Protein AF-A0A397TXG4-F1 (afdb_monomer)

Structure (mmCIF, N/CA/C/O backbone):
data_AF-A0A397TXG4-F1
#
_entry.id   AF-A0A397TXG4-F1
#
loop_
_atom_site.group_PDB
_atom_site.id
_atom_site.type_symbol
_atom_site.label_atom_id
_atom_site.label_alt_id
_atom_site.label_comp_id
_atom_site.label_asym_id
_atom_site.label_entity_id
_atom_site.label_seq_id
_atom_site.pdbx_PDB_ins_code
_atom_site.Cartn_x
_atom_site.Cartn_y
_atom_site.Cartn_z
_atom_site.occupancy
_atom_site.B_iso_or_equiv
_atom_site.auth_seq_id
_atom_site.auth_comp_id
_atom_site.auth_asym_id
_atom_site.auth_atom_id
_atom_site.pdbx_PDB_model_num
ATOM 1 N N . MET A 1 1 ? 11.478 -15.845 -15.250 1.00 54.56 1 MET A N 1
ATOM 2 C CA . MET A 1 1 ? 12.325 -14.755 -14.706 1.00 54.56 1 MET A CA 1
ATOM 3 C C . MET A 1 1 ? 11.479 -13.758 -13.918 1.00 54.56 1 MET A C 1
ATOM 5 O O . MET A 1 1 ? 11.802 -13.535 -12.764 1.00 54.56 1 MET A O 1
ATOM 9 N N . PHE A 1 2 ? 10.354 -13.279 -14.472 1.00 54.12 2 PHE A N 1
ATOM 10 C CA . PHE A 1 2 ? 9.367 -12.458 -13.749 1.00 54.12 2 PHE A CA 1
ATOM 11 C C . PHE A 1 2 ? 8.808 -13.118 -12.479 1.00 54.12 2 PHE A C 1
ATOM 13 O O . PHE A 1 2 ? 8.861 -12.504 -11.426 1.00 54.12 2 PHE A O 1
ATOM 20 N N . GLU A 1 3 ? 8.377 -14.384 -12.529 1.00 51.84 3 GLU A N 1
ATOM 21 C CA . GLU A 1 3 ? 7.895 -15.093 -11.326 1.00 51.84 3 GLU A CA 1
ATOM 22 C C . GLU A 1 3 ? 8.961 -15.213 -10.232 1.00 51.84 3 GLU A C 1
ATOM 24 O O . GLU A 1 3 ? 8.667 -14.979 -9.069 1.00 51.84 3 GLU A O 1
ATOM 29 N N . ALA A 1 4 ? 10.216 -15.500 -10.594 1.00 55.84 4 ALA A N 1
ATOM 30 C CA . ALA A 1 4 ? 11.304 -15.607 -9.622 1.00 55.84 4 ALA A CA 1
ATOM 31 C C . ALA A 1 4 ? 11.615 -14.261 -8.946 1.00 55.84 4 ALA A C 1
ATOM 33 O O . ALA A 1 4 ? 11.897 -14.228 -7.754 1.00 55.84 4 ALA A O 1
ATOM 34 N N . PHE A 1 5 ? 11.540 -13.151 -9.688 1.00 59.81 5 PHE A N 1
ATOM 35 C CA . PHE A 1 5 ? 11.674 -11.816 -9.106 1.00 59.81 5 PHE A CA 1
ATOM 36 C C . PHE A 1 5 ? 10.461 -11.433 -8.261 1.00 59.81 5 PHE A C 1
ATOM 38 O O . PHE A 1 5 ? 10.636 -10.899 -7.173 1.00 59.81 5 PHE A O 1
ATOM 45 N N . ASN A 1 6 ? 9.249 -11.741 -8.726 1.00 62.06 6 ASN A N 1
ATOM 46 C CA . ASN A 1 6 ? 8.027 -11.476 -7.978 1.00 62.06 6 ASN A CA 1
ATOM 47 C C . ASN A 1 6 ? 8.069 -12.197 -6.623 1.00 62.06 6 ASN A C 1
ATOM 49 O O . ASN A 1 6 ? 7.839 -11.577 -5.596 1.00 62.06 6 ASN A O 1
ATOM 53 N N . GLU A 1 7 ? 8.504 -13.459 -6.598 1.00 59.62 7 GLU A N 1
ATOM 54 C CA . GLU A 1 7 ? 8.752 -14.203 -5.358 1.00 59.62 7 GLU A CA 1
ATOM 55 C C . GLU A 1 7 ? 9.853 -13.570 -4.488 1.00 59.62 7 GLU A C 1
ATOM 57 O O . GLU A 1 7 ? 9.729 -13.530 -3.266 1.00 59.62 7 GLU A O 1
ATOM 62 N N . LEU A 1 8 ? 10.927 -13.037 -5.076 1.00 58.09 8 LEU A N 1
ATOM 63 C CA . LEU A 1 8 ? 12.007 -12.385 -4.321 1.00 58.09 8 LEU A CA 1
ATOM 64 C C . LEU A 1 8 ? 11.578 -11.05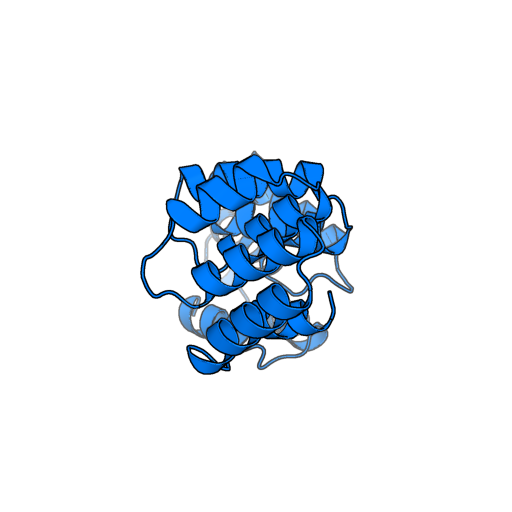1 -3.689 1.00 58.09 8 LEU A C 1
ATOM 66 O O . LEU A 1 8 ? 11.952 -10.765 -2.549 1.00 58.09 8 LEU A O 1
ATOM 70 N N . VAL A 1 9 ? 10.790 -10.253 -4.415 1.00 57.62 9 VAL A N 1
ATOM 71 C CA . VAL A 1 9 ? 10.274 -8.952 -3.966 1.00 57.62 9 VAL A CA 1
ATOM 72 C C . VAL A 1 9 ? 9.150 -9.127 -2.948 1.00 57.62 9 VAL A C 1
ATOM 74 O O . VAL A 1 9 ? 9.181 -8.484 -1.895 1.00 57.62 9 VAL A O 1
ATOM 77 N N . ILE A 1 10 ? 8.202 -10.034 -3.213 1.00 58.22 10 ILE A N 1
ATOM 78 C CA . ILE A 1 10 ? 7.071 -10.327 -2.319 1.00 58.22 10 ILE A CA 1
ATOM 79 C C . ILE A 1 10 ? 7.566 -10.877 -0.977 1.00 58.22 10 ILE A C 1
ATOM 81 O O . ILE A 1 10 ? 7.075 -10.458 0.067 1.00 58.22 10 ILE A O 1
ATOM 85 N N . ASN A 1 11 ? 8.575 -11.754 -0.972 1.00 57.03 11 ASN A N 1
ATOM 86 C CA . ASN A 1 11 ? 9.080 -12.361 0.266 1.00 57.03 11 ASN A CA 1
ATOM 87 C C . ASN A 1 11 ? 10.103 -11.489 1.022 1.00 57.03 11 ASN A C 1
ATOM 89 O O . ASN A 1 11 ? 10.729 -11.966 1.968 1.00 57.03 11 ASN A O 1
ATOM 93 N N . HIS A 1 12 ? 10.300 -10.225 0.621 1.00 57.16 12 HIS A N 1
ATOM 94 C CA . HIS A 1 12 ? 11.207 -9.270 1.274 1.00 57.16 12 HIS A CA 1
ATOM 95 C C . HIS A 1 12 ? 12.631 -9.804 1.529 1.00 57.16 12 HIS A C 1
ATOM 97 O O . HIS A 1 12 ? 13.279 -9.413 2.500 1.00 57.16 12 HIS A O 1
ATOM 103 N N . MET A 1 13 ? 13.145 -10.677 0.657 1.00 65.94 13 MET A N 1
ATOM 104 C CA . MET A 1 13 ? 14.440 -11.341 0.873 1.00 65.94 13 MET A CA 1
ATOM 105 C C . MET A 1 13 ? 15.653 -10.472 0.506 1.00 65.94 13 MET A C 1
ATOM 107 O O . MET A 1 13 ? 16.787 -10.928 0.628 1.00 65.94 13 MET A O 1
ATOM 111 N N . MET A 1 14 ? 15.425 -9.235 0.055 1.00 70.25 14 MET A N 1
ATOM 112 C CA . MET A 1 14 ? 16.456 -8.287 -0.369 1.00 70.25 14 MET A CA 1
ATOM 113 C C . MET A 1 14 ? 16.258 -6.918 0.295 1.00 70.25 14 MET A C 1
ATOM 115 O O . MET A 1 14 ? 15.137 -6.482 0.592 1.00 70.25 14 MET A O 1
ATOM 119 N N . THR A 1 15 ? 17.367 -6.229 0.548 1.00 76.31 15 THR A N 1
ATOM 120 C CA . THR A 1 15 ? 17.371 -4.821 0.958 1.00 76.31 15 THR A CA 1
ATOM 121 C C . THR A 1 15 ? 16.999 -3.915 -0.220 1.00 76.31 15 THR A C 1
ATOM 123 O O . THR A 1 15 ? 17.149 -4.304 -1.375 1.00 76.31 15 THR A O 1
ATOM 126 N N . SER A 1 16 ? 16.549 -2.682 0.057 1.00 77.00 16 SER A N 1
ATOM 127 C CA . SER A 1 16 ? 16.206 -1.703 -0.994 1.00 77.00 16 SER A CA 1
ATOM 128 C C . SER A 1 16 ? 17.345 -1.551 -2.009 1.00 77.00 16 SER A C 1
ATOM 130 O O . SER A 1 16 ? 17.136 -1.668 -3.209 1.00 77.00 16 SER A O 1
ATOM 132 N N . LYS A 1 17 ? 18.583 -1.395 -1.530 1.00 80.62 17 LYS A N 1
ATOM 133 C CA . LYS A 1 17 ? 19.759 -1.270 -2.393 1.00 80.62 17 LYS A CA 1
ATOM 134 C C . LYS A 1 17 ? 19.985 -2.499 -3.283 1.00 80.62 17 LYS A C 1
ATOM 136 O O . LYS A 1 17 ? 20.251 -2.343 -4.468 1.00 80.62 17 LYS A O 1
ATOM 141 N N . GLU A 1 18 ? 19.862 -3.704 -2.732 1.00 81.94 18 GLU A N 1
ATOM 142 C CA . GLU A 1 18 ? 20.043 -4.948 -3.492 1.00 81.94 18 GLU A CA 1
ATOM 143 C C . GLU A 1 18 ? 18.973 -5.128 -4.571 1.00 81.94 18 GLU A C 1
ATOM 145 O O . GLU A 1 18 ? 19.291 -5.581 -5.668 1.00 81.94 18 GLU A O 1
ATOM 150 N N . GLU A 1 19 ? 17.724 -4.741 -4.296 1.00 80.12 19 GLU A N 1
ATOM 151 C CA . GLU A 1 19 ? 16.650 -4.770 -5.293 1.00 80.12 19 GLU A CA 1
ATOM 152 C C . GLU A 1 19 ? 16.972 -3.851 -6.487 1.00 80.12 19 GLU A C 1
ATOM 154 O O . GLU A 1 19 ? 16.833 -4.255 -7.644 1.00 80.12 19 GLU A O 1
ATOM 159 N N . TRP A 1 20 ? 17.461 -2.638 -6.214 1.00 83.69 20 TRP A N 1
ATOM 160 C CA . TRP A 1 20 ? 17.858 -1.671 -7.241 1.00 83.69 20 TRP A CA 1
ATOM 161 C C . TRP A 1 20 ? 19.096 -2.113 -8.026 1.00 83.69 20 TRP A C 1
ATOM 163 O O . TRP A 1 20 ? 19.099 -2.055 -9.259 1.00 83.69 20 TRP A O 1
ATOM 173 N N . ASP A 1 21 ? 20.132 -2.598 -7.338 1.00 85.50 21 ASP A N 1
ATOM 174 C CA . ASP A 1 21 ? 21.338 -3.140 -7.970 1.00 85.50 21 ASP A CA 1
ATOM 175 C C . ASP A 1 21 ? 20.990 -4.344 -8.863 1.00 85.50 21 ASP A C 1
ATOM 177 O O . ASP A 1 21 ? 21.487 -4.452 -9.987 1.00 85.50 21 ASP A O 1
ATOM 181 N N . PHE A 1 22 ? 20.075 -5.211 -8.414 1.00 84.06 22 PHE A N 1
ATOM 182 C CA . PHE A 1 22 ? 19.582 -6.337 -9.200 1.00 84.06 22 PHE A CA 1
ATOM 183 C C . PHE A 1 22 ? 18.888 -5.867 -10.479 1.00 84.06 22 PHE A C 1
ATOM 185 O O . PHE A 1 22 ? 19.295 -6.282 -11.564 1.00 84.06 22 PHE A O 1
ATOM 192 N N . VAL A 1 23 ? 17.901 -4.968 -10.383 1.00 84.50 23 VAL A N 1
ATOM 193 C CA . VAL A 1 23 ? 17.177 -4.454 -11.560 1.00 84.50 23 VAL A CA 1
ATOM 194 C C . VAL A 1 23 ? 18.123 -3.771 -12.549 1.00 84.50 23 VAL A C 1
ATOM 196 O O . VAL A 1 23 ? 17.981 -3.953 -13.757 1.00 84.50 23 VAL A O 1
ATOM 199 N N . ASN A 1 24 ? 19.128 -3.043 -12.061 1.00 85.38 24 ASN A N 1
ATOM 200 C CA . ASN A 1 24 ? 20.134 -2.405 -12.910 1.00 85.38 24 ASN A CA 1
ATOM 201 C C . ASN A 1 24 ? 21.126 -3.395 -13.543 1.00 85.38 24 ASN A C 1
ATOM 203 O O . ASN A 1 24 ? 21.683 -3.103 -14.599 1.00 85.38 24 ASN A O 1
ATOM 207 N N . SER A 1 25 ? 21.345 -4.559 -12.927 1.00 86.00 25 SER A N 1
ATOM 208 C CA . SER A 1 25 ? 22.187 -5.625 -13.485 1.00 86.00 25 SER A CA 1
ATOM 209 C C . SER A 1 25 ? 21.504 -6.425 -14.600 1.00 86.00 25 SER A C 1
ATOM 211 O O . SER A 1 25 ? 22.181 -7.107 -15.375 1.00 86.00 25 SER A O 1
ATOM 213 N N . LEU A 1 26 ? 20.170 -6.352 -14.693 1.00 83.62 26 LEU A N 1
ATOM 214 C CA . LEU A 1 26 ? 19.398 -7.071 -15.699 1.00 83.62 26 LEU A CA 1
ATOM 215 C C . LEU A 1 26 ? 19.627 -6.475 -17.089 1.00 83.62 26 LEU A C 1
ATOM 217 O O . LEU A 1 26 ? 19.429 -5.288 -17.346 1.00 83.62 26 LEU A O 1
ATOM 221 N N . LYS A 1 27 ? 20.012 -7.344 -18.020 1.00 85.00 27 LYS A N 1
ATOM 222 C CA . LYS A 1 27 ? 20.337 -6.979 -19.396 1.00 85.00 27 LYS A CA 1
ATOM 223 C C . LYS A 1 27 ? 19.134 -7.117 -20.325 1.00 85.00 27 LYS A C 1
ATOM 225 O O . LYS A 1 27 ? 19.136 -7.945 -21.234 1.00 85.00 27 LYS A O 1
ATOM 230 N N . PHE A 1 28 ? 18.101 -6.316 -20.083 1.00 80.69 28 PHE A N 1
ATOM 231 C CA . PHE A 1 28 ? 1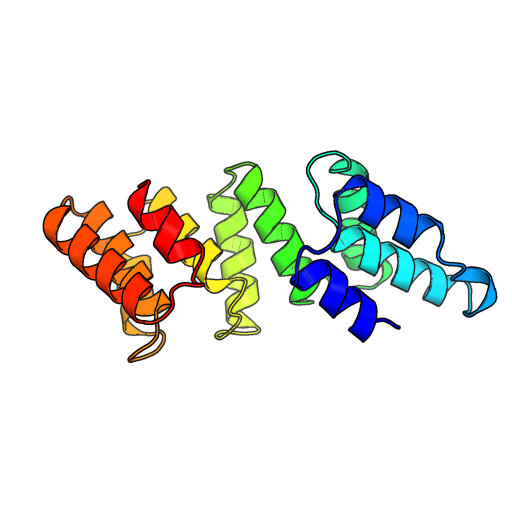6.863 -6.364 -20.868 1.00 80.69 28 PHE A CA 1
ATOM 232 C C . PHE A 1 28 ? 17.109 -6.138 -22.368 1.00 80.69 28 PHE A C 1
ATOM 234 O O . PHE A 1 28 ? 16.558 -6.861 -23.195 1.00 80.69 28 PHE A O 1
ATOM 241 N N . ASP A 1 29 ? 18.005 -5.207 -22.707 1.00 81.81 29 ASP A N 1
ATOM 242 C CA . ASP A 1 29 ? 18.314 -4.817 -24.090 1.00 81.81 29 ASP A CA 1
ATOM 243 C C . ASP A 1 29 ? 19.035 -5.912 -24.903 1.00 81.81 29 ASP A C 1
ATOM 245 O O . ASP A 1 29 ? 19.069 -5.851 -26.128 1.00 81.81 29 ASP A O 1
ATOM 249 N N . GLU A 1 30 ? 19.628 -6.918 -24.245 1.00 85.94 30 GLU A N 1
ATOM 250 C CA . GLU A 1 30 ? 20.248 -8.069 -24.927 1.00 85.94 30 GLU A CA 1
ATOM 251 C C . GLU A 1 30 ? 19.231 -9.186 -25.225 1.00 85.94 30 GLU A C 1
ATOM 253 O O . GLU A 1 30 ? 19.525 -10.096 -26.000 1.00 85.94 30 GLU A O 1
ATOM 258 N N . GLN A 1 31 ? 18.054 -9.149 -24.593 1.00 79.50 31 GLN A N 1
ATOM 259 C CA . GLN A 1 31 ? 17.076 -10.242 -24.608 1.00 79.50 31 GLN A CA 1
ATOM 260 C C . GLN A 1 31 ? 15.778 -9.891 -25.337 1.00 79.50 31 GLN A C 1
ATOM 262 O O . GLN A 1 31 ? 15.047 -10.802 -25.724 1.00 79.50 31 GLN A O 1
ATOM 267 N N . LEU A 1 32 ? 15.478 -8.601 -25.489 1.00 85.75 32 LEU A N 1
ATOM 268 C CA . LEU A 1 32 ? 14.183 -8.095 -25.936 1.00 85.75 32 LEU A CA 1
ATOM 269 C C . LEU A 1 32 ? 14.347 -6.918 -26.895 1.00 85.75 32 LEU A C 1
ATOM 271 O O . LEU A 1 32 ? 15.398 -6.276 -26.947 1.00 85.75 32 LEU A O 1
ATOM 275 N N . GLU A 1 33 ? 13.282 -6.607 -27.631 1.00 89.50 33 GLU A N 1
ATOM 276 C CA . GLU A 1 33 ? 13.222 -5.365 -28.395 1.00 89.50 33 GLU A CA 1
ATOM 277 C C . GLU A 1 33 ? 13.176 -4.152 -27.455 1.00 89.50 33 GLU A C 1
ATOM 279 O O . GLU A 1 33 ? 12.691 -4.233 -26.327 1.00 89.50 33 GLU A O 1
ATOM 284 N N . TYR A 1 34 ? 13.663 -3.001 -27.927 1.00 87.44 34 TYR A N 1
ATOM 285 C CA . TYR A 1 34 ? 13.847 -1.803 -27.098 1.00 87.44 34 TYR A CA 1
ATOM 286 C C . TYR A 1 34 ? 12.589 -1.393 -26.313 1.00 87.44 34 TYR A C 1
ATOM 288 O O . TYR A 1 34 ? 12.670 -1.055 -25.133 1.00 87.44 34 TYR A O 1
ATOM 296 N N . GLU A 1 35 ? 11.418 -1.418 -26.952 1.00 87.25 35 GLU A N 1
ATOM 297 C CA . GLU A 1 35 ? 10.170 -1.006 -26.304 1.00 87.25 35 GLU A CA 1
ATOM 298 C C . GLU A 1 35 ? 9.715 -2.003 -25.228 1.00 87.25 35 GLU A C 1
ATOM 300 O O . GLU A 1 35 ? 9.273 -1.585 -24.156 1.00 87.25 35 GLU A O 1
ATOM 305 N N . GLU A 1 36 ? 9.899 -3.303 -25.466 1.00 84.62 36 GLU A N 1
ATOM 306 C CA . GLU A 1 36 ? 9.609 -4.362 -24.496 1.00 84.62 36 GLU A CA 1
ATOM 307 C C . GLU A 1 36 ? 10.594 -4.329 -23.320 1.00 84.62 36 GLU A C 1
ATOM 309 O O . GLU A 1 36 ? 10.183 -4.400 -22.162 1.00 84.62 36 GLU A O 1
ATOM 314 N N . ALA A 1 37 ? 11.889 -4.153 -23.595 1.00 86.00 37 ALA A N 1
ATOM 315 C CA . ALA A 1 37 ? 12.923 -3.992 -22.578 1.00 86.00 37 ALA A CA 1
ATOM 316 C C . ALA A 1 37 ? 12.630 -2.786 -21.673 1.00 86.00 37 ALA A C 1
ATOM 318 O O . ALA A 1 37 ? 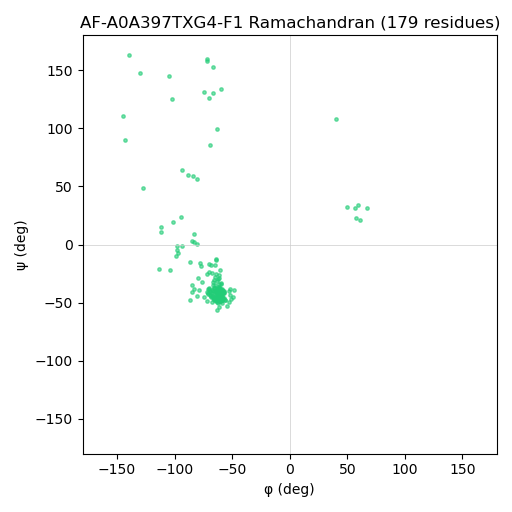12.672 -2.891 -20.444 1.00 86.00 37 ALA A O 1
ATOM 319 N N . TYR A 1 38 ? 12.268 -1.651 -22.280 1.00 88.44 38 TYR A N 1
ATOM 320 C CA . TYR A 1 38 ? 11.899 -0.438 -21.560 1.00 88.44 38 TYR A CA 1
ATOM 321 C C . TYR A 1 38 ? 10.642 -0.643 -20.709 1.00 88.44 38 TYR A C 1
ATOM 323 O O . TYR A 1 38 ? 10.641 -0.295 -19.528 1.00 88.44 38 TYR A O 1
ATOM 331 N N . PHE A 1 39 ? 9.600 -1.259 -21.277 1.00 87.69 39 PHE A N 1
ATOM 332 C CA . PHE A 1 39 ? 8.372 -1.598 -20.561 1.00 87.69 39 PHE A CA 1
ATOM 333 C C . PHE A 1 39 ? 8.653 -2.426 -19.305 1.00 87.69 39 PHE A C 1
ATOM 335 O O . PHE A 1 39 ? 8.228 -2.061 -18.206 1.00 87.69 39 PHE A O 1
ATOM 342 N N . ILE A 1 40 ? 9.397 -3.524 -19.460 1.00 85.00 40 ILE A N 1
ATOM 343 C CA . ILE A 1 40 ? 9.707 -4.428 -18.356 1.00 85.00 40 ILE A CA 1
ATOM 344 C C . ILE A 1 40 ? 10.533 -3.698 -17.301 1.00 85.00 40 ILE A C 1
ATOM 346 O O . ILE A 1 40 ? 10.203 -3.770 -16.121 1.00 85.00 40 ILE A O 1
ATOM 350 N N . LYS A 1 41 ? 11.548 -2.926 -17.697 1.00 87.00 41 LYS A N 1
ATOM 351 C CA . LYS A 1 41 ? 12.350 -2.153 -16.745 1.00 87.00 41 LYS A CA 1
ATOM 352 C C . LYS A 1 41 ? 11.495 -1.184 -15.923 1.00 87.00 41 LYS A C 1
ATOM 354 O O . LYS A 1 41 ? 11.637 -1.146 -14.702 1.00 87.00 41 LYS A O 1
ATOM 359 N N . MET A 1 42 ? 10.591 -0.437 -16.562 1.00 88.81 42 MET A N 1
ATOM 360 C CA . MET A 1 42 ? 9.681 0.471 -15.851 1.00 88.81 42 MET A CA 1
ATOM 361 C C . MET A 1 42 ? 8.758 -0.295 -14.901 1.00 88.81 42 MET A C 1
ATOM 363 O O . MET A 1 42 ? 8.561 0.126 -13.763 1.00 88.81 42 MET A O 1
ATOM 367 N N . ASN A 1 43 ? 8.230 -1.443 -15.336 1.00 84.31 43 ASN A N 1
ATOM 368 C CA . ASN A 1 43 ? 7.377 -2.287 -14.507 1.00 84.31 43 ASN A CA 1
ATOM 369 C C . ASN A 1 43 ? 8.103 -2.734 -13.228 1.00 84.31 43 ASN A C 1
ATOM 371 O O . ASN A 1 43 ? 7.576 -2.532 -12.136 1.00 84.31 43 ASN A O 1
ATOM 375 N N . TYR A 1 44 ? 9.341 -3.221 -13.350 1.00 84.56 44 TYR A N 1
ATOM 376 C CA . TYR A 1 44 ? 10.160 -3.612 -12.202 1.00 84.56 44 TYR A CA 1
ATOM 377 C C . TYR A 1 44 ? 10.420 -2.430 -11.266 1.00 84.56 44 TYR A C 1
ATOM 379 O O . TYR A 1 44 ? 10.166 -2.550 -10.072 1.00 84.56 44 TYR A O 1
ATOM 387 N N . ILE A 1 45 ? 10.850 -1.277 -11.797 1.00 85.94 45 ILE A N 1
ATOM 388 C CA . ILE A 1 45 ? 11.098 -0.063 -10.999 1.00 85.94 45 ILE A CA 1
ATOM 389 C C . ILE A 1 45 ? 9.844 0.356 -10.220 1.00 85.94 45 ILE A C 1
ATOM 391 O O . ILE A 1 45 ? 9.932 0.682 -9.040 1.00 85.94 45 ILE A O 1
ATOM 395 N N . SER A 1 46 ? 8.661 0.282 -10.839 1.00 82.25 46 SER A N 1
ATOM 396 C CA . SER A 1 46 ? 7.397 0.656 -10.190 1.00 82.25 46 SER A CA 1
ATOM 397 C C . SER A 1 46 ? 7.004 -0.237 -9.000 1.00 82.25 46 SER A C 1
ATOM 399 O O . SER A 1 46 ? 6.153 0.160 -8.196 1.00 82.25 46 SER A O 1
ATOM 401 N N . MET A 1 47 ? 7.608 -1.427 -8.889 1.00 77.19 47 MET A N 1
ATOM 402 C CA . MET A 1 47 ? 7.372 -2.413 -7.829 1.00 77.19 47 MET A CA 1
ATOM 403 C C . MET A 1 47 ? 8.428 -2.377 -6.712 1.00 77.19 47 MET A C 1
ATOM 405 O O . MET A 1 47 ? 8.241 -3.039 -5.693 1.00 77.19 47 MET A O 1
ATOM 409 N N . LEU A 1 48 ? 9.529 -1.635 -6.881 1.00 78.19 48 LEU A N 1
ATOM 410 C CA . LEU A 1 48 ? 10.617 -1.584 -5.902 1.00 78.19 48 LEU A CA 1
ATOM 411 C C . LEU A 1 48 ? 10.241 -0.811 -4.634 1.00 78.19 48 LEU A C 1
ATOM 413 O O . LEU A 1 48 ? 9.361 0.056 -4.638 1.00 78.19 48 LEU A O 1
ATOM 417 N N . LYS A 1 49 ? 10.954 -1.093 -3.535 1.00 67.56 49 LYS A N 1
ATOM 418 C CA . LYS A 1 49 ? 10.834 -0.317 -2.294 1.00 67.56 49 LYS A CA 1
ATOM 419 C C . LYS A 1 49 ? 11.195 1.153 -2.532 1.00 67.56 49 LYS A C 1
ATOM 421 O O . LYS A 1 49 ? 12.205 1.489 -3.148 1.00 67.56 49 LYS A O 1
ATOM 426 N N . LYS A 1 50 ? 10.349 2.036 -1.996 1.00 68.00 50 LYS A N 1
ATOM 427 C CA . LYS A 1 50 ? 10.248 3.441 -2.425 1.00 68.00 50 LYS A CA 1
ATOM 428 C C . LYS A 1 50 ? 11.013 4.433 -1.550 1.00 68.00 50 LYS A C 1
ATOM 430 O O . LYS A 1 50 ? 11.035 5.606 -1.881 1.00 68.00 50 LYS A O 1
ATOM 435 N N . TYR A 1 51 ? 11.626 4.006 -0.444 1.00 65.38 51 TYR A N 1
ATOM 436 C CA . TYR A 1 51 ? 12.138 4.941 0.570 1.00 65.38 51 TYR A CA 1
ATOM 437 C C . TYR A 1 51 ? 13.276 5.850 0.077 1.00 65.38 51 TYR A C 1
ATOM 439 O O . TYR A 1 51 ? 13.336 7.004 0.487 1.00 65.38 51 TYR A O 1
ATOM 447 N N . GLU A 1 52 ? 14.149 5.357 -0.806 1.00 70.56 52 GLU A N 1
ATOM 448 C CA . GLU A 1 52 ? 15.299 6.125 -1.322 1.00 70.56 52 GLU A CA 1
ATOM 449 C C . GLU A 1 52 ? 15.095 6.648 -2.756 1.00 70.56 52 GLU A C 1
ATOM 451 O O . GLU A 1 52 ? 15.700 7.649 -3.125 1.00 70.56 52 GLU A O 1
ATOM 456 N N . HIS A 1 53 ? 14.200 6.032 -3.535 1.00 79.62 53 HIS A N 1
ATOM 457 C CA . HIS A 1 53 ? 14.031 6.270 -4.978 1.00 79.62 53 HIS A CA 1
ATOM 458 C C . HIS A 1 53 ? 12.574 6.594 -5.351 1.00 79.62 53 HIS A C 1
ATOM 460 O O . HIS A 1 53 ? 11.960 5.980 -6.233 1.00 79.62 53 HIS A O 1
ATOM 466 N N . VAL A 1 54 ? 11.971 7.528 -4.607 1.00 79.25 54 VAL A N 1
ATOM 467 C CA . VAL A 1 54 ? 10.564 7.931 -4.789 1.00 79.25 54 VAL A CA 1
ATOM 468 C C . VAL A 1 54 ? 10.330 8.507 -6.189 1.00 79.25 54 VAL A C 1
ATOM 470 O O . VAL A 1 54 ? 9.326 8.180 -6.820 1.00 79.25 54 VAL A O 1
ATOM 473 N N . ILE A 1 55 ? 11.254 9.341 -6.678 1.00 84.44 55 ILE A N 1
ATOM 474 C CA . ILE A 1 55 ? 11.108 10.072 -7.946 1.00 84.44 55 ILE A CA 1
ATOM 475 C C . ILE A 1 55 ? 11.126 9.091 -9.117 1.00 84.44 55 ILE A C 1
ATOM 477 O O . ILE A 1 55 ? 10.208 9.080 -9.929 1.00 84.44 55 ILE A O 1
ATOM 481 N N . GLU A 1 56 ? 12.112 8.201 -9.157 1.00 86.81 56 GLU A N 1
ATOM 482 C CA . GLU A 1 56 ? 12.260 7.194 -10.206 1.00 86.81 56 GLU A CA 1
ATOM 483 C C . GLU A 1 56 ? 11.054 6.245 -10.241 1.00 86.81 56 GLU A C 1
ATOM 485 O O . GLU A 1 56 ? 10.582 5.854 -11.309 1.00 86.81 56 GLU A O 1
ATOM 490 N N . SER A 1 57 ? 10.501 5.919 -9.068 1.00 84.00 57 SER A N 1
ATOM 491 C CA . SER A 1 57 ? 9.288 5.102 -8.947 1.00 84.00 57 SER A CA 1
ATOM 492 C C . SER A 1 57 ? 8.039 5.823 -9.475 1.00 84.00 57 SER A C 1
ATOM 494 O O . SER A 1 57 ? 7.176 5.195 -10.094 1.00 84.00 57 SER A O 1
ATOM 496 N N . GLN A 1 58 ? 7.919 7.133 -9.233 1.00 85.88 58 GLN A N 1
ATOM 497 C CA . GLN A 1 58 ? 6.831 7.966 -9.757 1.00 85.88 58 GLN A CA 1
ATOM 498 C C . GLN A 1 58 ? 6.933 8.135 -11.276 1.00 85.88 58 GLN A C 1
ATOM 500 O O . GLN A 1 58 ? 5.932 7.989 -11.979 1.00 85.88 58 GLN A O 1
ATOM 505 N N . GLU A 1 59 ? 8.133 8.400 -11.790 1.00 89.44 59 GLU A N 1
ATOM 506 C CA . GLU A 1 59 ? 8.398 8.531 -13.224 1.00 89.44 59 GLU A CA 1
ATOM 507 C C . GLU A 1 59 ? 8.088 7.227 -13.962 1.00 89.44 59 GLU A C 1
ATOM 509 O O . GLU A 1 59 ? 7.329 7.237 -14.932 1.00 89.44 59 GLU A O 1
ATOM 514 N N . ALA A 1 60 ? 8.575 6.089 -13.455 1.00 88.38 60 ALA A N 1
ATOM 515 C CA . ALA A 1 60 ? 8.279 4.780 -14.030 1.00 88.38 60 ALA A CA 1
ATOM 516 C C . ALA A 1 60 ? 6.772 4.493 -14.062 1.00 88.38 60 ALA A C 1
ATOM 518 O O . ALA A 1 60 ? 6.257 3.981 -15.056 1.00 88.38 60 ALA A O 1
ATOM 519 N N . ARG A 1 61 ? 6.036 4.866 -13.007 1.00 88.88 61 ARG A N 1
ATOM 520 C CA . ARG A 1 61 ? 4.574 4.735 -12.994 1.00 88.88 61 ARG A CA 1
ATOM 521 C C . ARG A 1 61 ? 3.914 5.618 -14.046 1.00 88.88 61 ARG A C 1
ATOM 523 O O . ARG A 1 61 ? 3.077 5.129 -14.795 1.00 88.88 61 ARG A O 1
ATOM 530 N N . SER A 1 62 ? 4.309 6.887 -14.127 1.00 88.94 62 SER A N 1
ATOM 531 C CA . SER A 1 62 ? 3.791 7.833 -15.119 1.00 88.94 62 SER A CA 1
ATOM 532 C C . SER A 1 62 ? 4.011 7.326 -16.548 1.00 88.94 62 SER A C 1
ATOM 534 O O . SER A 1 62 ? 3.106 7.397 -17.379 1.00 88.94 62 SER A O 1
ATOM 536 N N . GLU A 1 63 ? 5.174 6.740 -16.837 1.00 91.25 63 GLU A N 1
ATOM 537 C CA . GLU A 1 63 ? 5.457 6.101 -18.126 1.00 91.25 63 GLU A CA 1
ATOM 538 C C . GLU A 1 63 ? 4.528 4.902 -18.386 1.00 91.25 63 GLU A C 1
ATOM 540 O O . GLU A 1 63 ? 3.919 4.802 -19.454 1.00 91.25 63 GLU A O 1
ATOM 545 N N . LEU A 1 64 ? 4.341 4.017 -17.401 1.00 88.81 64 LEU A N 1
ATOM 546 C CA . LEU A 1 64 ? 3.425 2.870 -17.504 1.00 88.81 64 LEU A CA 1
ATOM 547 C C . LEU A 1 64 ? 1.970 3.305 -17.738 1.00 88.81 64 LEU A C 1
ATOM 549 O O . LEU A 1 64 ? 1.253 2.700 -18.539 1.00 88.81 64 LEU A O 1
ATOM 553 N N . GLU A 1 65 ? 1.531 4.378 -17.088 1.00 88.50 65 GLU A N 1
ATOM 554 C CA . GLU A 1 65 ? 0.185 4.923 -17.241 1.00 88.50 65 GLU A CA 1
ATOM 555 C C . GLU A 1 65 ? -0.018 5.603 -18.598 1.00 88.50 65 GLU A C 1
ATOM 557 O O . GLU A 1 65 ? -1.004 5.324 -19.281 1.00 88.50 65 GLU A O 1
ATOM 562 N N . ASN A 1 66 ? 0.910 6.471 -19.006 1.00 89.69 66 ASN A N 1
ATOM 563 C CA . ASN A 1 66 ? 0.734 7.341 -20.169 1.00 89.69 66 ASN A CA 1
ATOM 564 C C . ASN A 1 66 ? 1.151 6.669 -21.480 1.00 89.69 66 ASN A C 1
ATOM 566 O O . ASN A 1 66 ? 0.403 6.701 -22.460 1.00 89.69 66 ASN A O 1
ATOM 570 N N . LYS A 1 67 ? 2.333 6.045 -21.506 1.00 89.81 67 LYS A N 1
ATOM 571 C CA . LYS A 1 67 ? 2.897 5.426 -22.713 1.00 89.81 67 LYS A CA 1
ATOM 572 C C . LYS A 1 67 ? 2.288 4.052 -22.965 1.00 89.81 67 LYS A C 1
ATOM 574 O O . LYS A 1 67 ? 1.875 3.759 -24.084 1.00 89.81 67 LYS A O 1
ATOM 579 N N . PHE A 1 68 ? 2.162 3.245 -21.911 1.00 88.12 68 PHE A N 1
ATOM 580 C CA . PHE A 1 68 ? 1.674 1.864 -22.005 1.00 88.12 68 PHE A CA 1
ATOM 581 C C . PHE A 1 68 ? 0.184 1.700 -21.669 1.00 88.12 68 PHE A C 1
ATOM 583 O O . PHE A 1 68 ? -0.355 0.601 -21.793 1.00 88.12 68 PHE A O 1
ATOM 590 N N . ARG A 1 69 ? -0.512 2.791 -21.310 1.00 88.31 69 ARG A N 1
ATOM 591 C CA . ARG A 1 69 ? -1.964 2.827 -21.039 1.00 88.31 69 ARG A CA 1
ATOM 592 C C . ARG A 1 69 ? -2.405 1.886 -19.911 1.00 88.31 69 ARG A C 1
ATOM 594 O O . ARG A 1 69 ? -3.516 1.360 -19.936 1.00 88.31 69 ARG A O 1
ATOM 601 N N . LEU A 1 70 ? -1.556 1.697 -18.899 1.00 87.38 70 LEU A N 1
ATOM 602 C CA . LEU A 1 70 ? -1.804 0.795 -17.768 1.00 87.38 70 LEU A CA 1
ATOM 603 C C . LEU A 1 70 ? -2.426 1.478 -16.542 1.00 87.38 70 LEU A C 1
ATOM 605 O O . LEU A 1 70 ? -2.346 0.957 -15.434 1.00 87.38 70 LEU A O 1
ATOM 609 N N . SER A 1 71 ? -3.113 2.606 -16.721 1.00 85.56 71 SER A N 1
ATOM 610 C CA . SER A 1 71 ? -3.753 3.364 -15.629 1.00 85.56 71 SER A CA 1
ATOM 611 C C . SER A 1 71 ? -4.884 2.628 -14.888 1.00 85.56 71 SER A C 1
ATOM 613 O O . SER A 1 71 ? -5.330 3.075 -13.829 1.00 85.56 71 SER A O 1
ATOM 615 N N . ASN A 1 72 ? -5.357 1.503 -15.431 1.00 87.31 72 ASN A N 1
ATOM 616 C CA . ASN A 1 72 ? -6.327 0.603 -14.795 1.00 87.31 72 ASN A CA 1
ATOM 617 C C . ASN A 1 72 ? -5.714 -0.758 -14.420 1.00 87.31 72 ASN A C 1
ATOM 619 O O . ASN A 1 72 ? -6.440 -1.694 -14.102 1.00 87.31 72 ASN A O 1
ATOM 623 N N . ASN A 1 73 ? -4.391 -0.907 -14.489 1.00 90.88 73 ASN A N 1
ATOM 624 C CA . ASN A 1 73 ? -3.735 -2.128 -14.042 1.00 90.88 73 ASN A CA 1
ATOM 625 C C . ASN A 1 73 ? -3.711 -2.175 -12.504 1.00 90.88 73 ASN A C 1
ATOM 627 O O . ASN A 1 73 ? -3.300 -1.210 -11.860 1.00 90.88 73 ASN A O 1
ATOM 631 N N . ALA A 1 74 ? -4.117 -3.307 -11.921 1.00 89.06 74 ALA A N 1
ATOM 632 C CA . ALA A 1 74 ? -4.199 -3.473 -10.470 1.00 89.06 74 ALA A CA 1
ATOM 633 C C . ALA A 1 74 ? -2.849 -3.257 -9.763 1.00 89.06 74 ALA A C 1
ATOM 635 O O . ALA A 1 74 ? -2.808 -2.612 -8.722 1.00 89.06 74 ALA A O 1
ATOM 636 N N . GLY A 1 75 ? -1.734 -3.718 -10.341 1.00 86.31 75 GLY A N 1
ATOM 637 C CA . GLY A 1 75 ? -0.401 -3.520 -9.761 1.00 86.31 75 GLY A CA 1
ATOM 638 C C . GLY A 1 75 ? 0.028 -2.050 -9.744 1.00 86.31 75 GLY A C 1
ATOM 639 O O . GLY A 1 75 ? 0.561 -1.569 -8.747 1.00 86.31 75 GLY A O 1
ATOM 640 N N . ILE A 1 76 ? -0.270 -1.311 -10.816 1.00 88.50 76 ILE A N 1
ATOM 641 C CA . ILE A 1 76 ? 0.016 0.131 -10.918 1.00 88.50 76 ILE A CA 1
ATOM 642 C C . ILE A 1 76 ? -0.808 0.925 -9.905 1.00 88.50 76 ILE A C 1
ATOM 644 O O . ILE A 1 76 ? -0.268 1.758 -9.178 1.00 88.50 76 ILE A O 1
ATOM 648 N N . LEU A 1 77 ? -2.105 0.627 -9.820 1.00 91.81 77 LEU A N 1
ATOM 649 C CA . LEU A 1 77 ? -3.014 1.248 -8.861 1.00 91.81 77 LEU A CA 1
ATOM 650 C C . LEU A 1 77 ? -2.611 0.940 -7.412 1.00 91.81 77 LEU A C 1
ATOM 652 O O . LEU A 1 77 ? -2.591 1.850 -6.588 1.00 91.81 77 LEU A O 1
ATOM 656 N N . LEU A 1 78 ? -2.227 -0.303 -7.105 1.00 90.00 78 LEU A N 1
ATOM 657 C CA . LEU A 1 78 ? -1.726 -0.679 -5.783 1.00 90.00 78 LEU A CA 1
ATOM 658 C C . LEU A 1 78 ? -0.435 0.078 -5.445 1.00 90.00 78 LEU A C 1
ATOM 660 O O . LEU A 1 78 ? -0.338 0.683 -4.382 1.00 90.00 78 LEU A O 1
ATOM 664 N N . SER A 1 79 ? 0.514 0.145 -6.387 1.00 86.00 79 SER A N 1
ATOM 665 C CA . SER A 1 79 ? 1.754 0.903 -6.201 1.00 86.00 79 SER A CA 1
ATOM 666 C C . SER A 1 79 ? 1.484 2.397 -5.962 1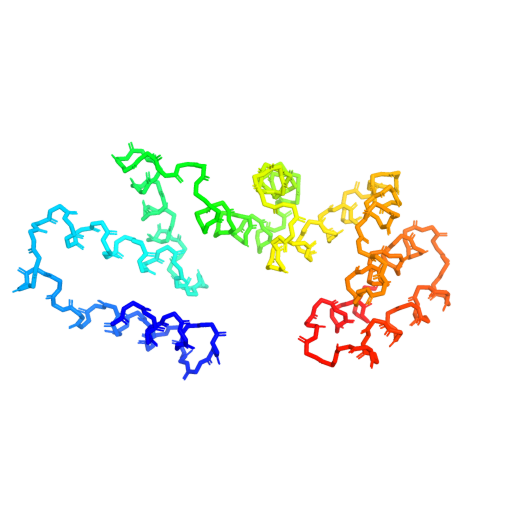.00 86.00 79 SER A C 1
ATOM 668 O O . SER A 1 79 ? 2.142 3.027 -5.128 1.00 86.00 79 SER A O 1
ATOM 670 N N . HIS A 1 80 ? 0.494 2.976 -6.639 1.00 89.94 80 HIS A N 1
ATOM 671 C CA . HIS A 1 80 ? 0.069 4.349 -6.385 1.00 89.94 80 HIS A CA 1
ATOM 672 C C . HIS A 1 80 ? -0.572 4.509 -4.999 1.00 89.94 80 HIS A C 1
ATOM 674 O O . HIS A 1 80 ? -0.233 5.445 -4.274 1.00 89.94 80 HIS A O 1
ATOM 680 N N . ALA A 1 81 ? -1.446 3.582 -4.600 1.00 91.94 81 ALA A N 1
ATOM 681 C CA . ALA A 1 81 ? -2.069 3.595 -3.282 1.00 91.94 81 ALA A CA 1
ATOM 682 C C . ALA A 1 81 ? -1.025 3.530 -2.155 1.00 91.94 81 ALA A C 1
ATOM 684 O O . ALA A 1 81 ? -1.097 4.347 -1.240 1.00 91.94 81 ALA A O 1
ATOM 685 N N . ASP A 1 82 ? -0.026 2.647 -2.249 1.00 87.38 82 ASP A N 1
ATOM 686 C CA . ASP A 1 82 ? 1.068 2.539 -1.269 1.00 87.38 82 ASP A CA 1
ATOM 687 C C . ASP A 1 82 ? 1.852 3.846 -1.117 1.00 87.38 82 ASP A C 1
ATOM 689 O O . ASP A 1 82 ? 2.211 4.262 -0.013 1.00 87.38 82 ASP A O 1
ATOM 693 N N . GLU A 1 83 ? 2.131 4.520 -2.233 1.00 84.81 83 GLU A N 1
ATOM 694 C CA . GLU A 1 83 ? 2.827 5.802 -2.196 1.00 84.81 83 GLU A CA 1
ATOM 695 C C . GLU A 1 83 ? 1.991 6.862 -1.466 1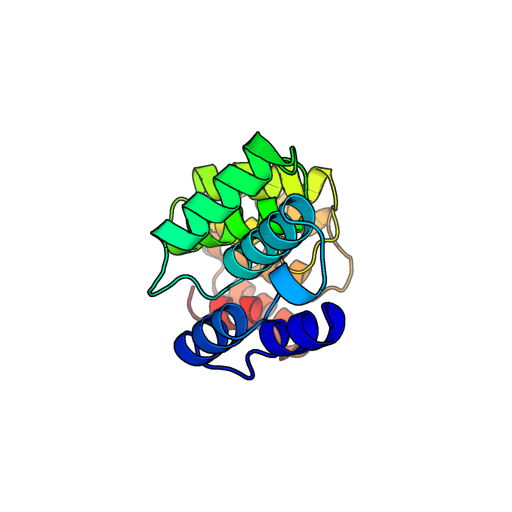.00 84.81 83 GLU A C 1
ATOM 697 O O . GLU A 1 83 ? 2.479 7.528 -0.555 1.00 84.81 83 GLU A O 1
ATOM 702 N N . LEU A 1 84 ? 0.709 6.986 -1.815 1.00 90.75 84 LEU A N 1
ATOM 703 C CA . LEU A 1 84 ? -0.187 7.938 -1.159 1.00 90.75 84 LEU A CA 1
ATOM 704 C C . LEU A 1 84 ? -0.368 7.605 0.327 1.00 90.75 84 LEU A C 1
ATOM 706 O O . LEU A 1 84 ? -0.403 8.512 1.159 1.00 90.75 84 LEU A O 1
ATOM 710 N N . TYR A 1 85 ? -0.438 6.316 0.665 1.00 89.88 85 TYR A N 1
ATOM 711 C CA . TYR A 1 85 ? -0.539 5.826 2.035 1.00 89.88 85 TYR A CA 1
ATOM 712 C C . TYR A 1 85 ? 0.689 6.211 2.867 1.00 89.88 85 TYR A C 1
ATOM 714 O O . TYR A 1 85 ? 0.547 6.805 3.934 1.00 89.88 85 TYR A O 1
ATOM 722 N N . THR A 1 86 ? 1.899 5.953 2.361 1.00 85.94 86 THR A N 1
ATOM 723 C CA . THR A 1 86 ? 3.152 6.323 3.049 1.00 85.94 86 THR A CA 1
ATOM 724 C C . THR A 1 86 ? 3.334 7.837 3.200 1.00 85.94 86 THR A C 1
ATOM 726 O O . THR A 1 86 ? 3.977 8.283 4.146 1.00 85.94 86 THR A O 1
ATOM 729 N N . GLN A 1 87 ? 2.724 8.637 2.320 1.00 87.81 87 GLN A N 1
ATOM 730 C CA . GLN A 1 87 ? 2.673 10.101 2.416 1.00 87.81 87 GLN A CA 1
ATOM 731 C C . GLN A 1 87 ? 1.530 10.623 3.308 1.00 87.81 87 GLN A C 1
ATOM 733 O O . GLN A 1 87 ? 1.324 11.835 3.389 1.00 87.81 87 GLN A O 1
ATOM 738 N N . CYS A 1 88 ? 0.757 9.737 3.946 1.00 91.38 88 CYS A N 1
ATOM 739 C CA . CYS A 1 88 ? -0.444 10.062 4.725 1.00 91.38 88 CYS A CA 1
ATOM 740 C C . CYS A 1 88 ? -1.526 10.822 3.927 1.00 91.38 88 CYS A C 1
ATOM 742 O O . CYS A 1 88 ? -2.382 11.503 4.497 1.00 91.38 88 CYS A O 1
ATOM 744 N N . ARG A 1 89 ? -1.531 10.710 2.593 1.00 94.38 89 ARG A N 1
ATOM 745 C CA . ARG A 1 89 ? -2.536 11.311 1.700 1.00 94.38 89 ARG A CA 1
ATOM 746 C C . ARG A 1 89 ? -3.766 10.409 1.609 1.00 94.38 89 ARG A C 1
ATOM 748 O O . ARG A 1 89 ? -4.150 9.948 0.536 1.00 94.38 89 ARG A O 1
ATOM 755 N N . PHE A 1 90 ? -4.399 10.153 2.755 1.00 95.19 90 PHE A N 1
ATOM 756 C CA . PHE A 1 90 ? -5.443 9.130 2.896 1.00 95.19 90 PHE A CA 1
ATOM 757 C C . PHE A 1 90 ? -6.663 9.354 2.002 1.00 95.19 90 PHE A C 1
ATOM 759 O O . PHE A 1 90 ? -7.247 8.389 1.525 1.00 95.19 90 PHE A O 1
ATOM 766 N N . LYS A 1 91 ? -7.039 10.610 1.729 1.00 97.31 91 LYS A N 1
ATOM 767 C CA . LYS A 1 91 ? -8.177 10.918 0.849 1.00 97.31 91 LYS A CA 1
ATOM 768 C C . LYS A 1 91 ? -7.940 10.434 -0.582 1.00 97.31 91 LYS A C 1
ATOM 770 O O . LYS A 1 91 ? 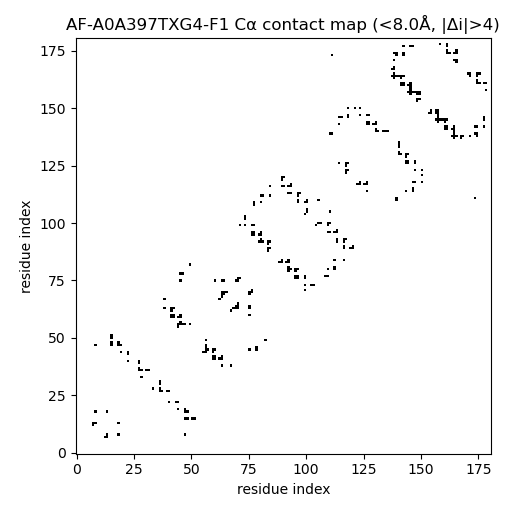-8.780 9.746 -1.144 1.00 97.31 91 LYS A O 1
ATOM 775 N N . GLU A 1 92 ? -6.784 10.768 -1.140 1.00 97.38 92 GLU A N 1
ATOM 776 C CA . GLU A 1 92 ? -6.408 10.373 -2.500 1.00 97.38 92 GLU A CA 1
ATOM 777 C C . GLU A 1 92 ? -6.121 8.870 -2.560 1.00 97.38 92 GLU A C 1
ATOM 779 O O . GLU A 1 92 ? -6.527 8.189 -3.498 1.00 97.38 92 GLU A O 1
ATOM 784 N N . CYS A 1 93 ? -5.495 8.322 -1.513 1.00 96.44 93 CYS A N 1
ATOM 785 C CA . CYS A 1 93 ? -5.299 6.882 -1.377 1.00 96.44 93 CYS A CA 1
ATOM 786 C C . CYS A 1 93 ? -6.643 6.129 -1.376 1.00 96.44 93 CYS A C 1
ATOM 788 O O . CYS A 1 93 ? -6.787 5.108 -2.050 1.00 96.44 93 CYS A O 1
ATOM 790 N N . LEU A 1 94 ? -7.664 6.656 -0.689 1.00 97.44 94 LEU A N 1
ATOM 791 C CA . LEU A 1 94 ? -9.000 6.064 -0.683 1.00 97.44 94 LEU A CA 1
ATOM 792 C C . LEU A 1 94 ? -9.622 6.047 -2.086 1.00 97.44 94 LEU A C 1
ATOM 794 O O . LEU A 1 94 ? -10.222 5.045 -2.465 1.00 97.44 94 LEU A O 1
ATOM 798 N N . GLU A 1 95 ? -9.467 7.114 -2.870 1.00 97.69 95 GLU A N 1
ATOM 799 C CA . GLU A 1 95 ? -9.966 7.172 -4.253 1.00 97.69 95 GLU A CA 1
ATOM 800 C C . GLU A 1 95 ? -9.313 6.088 -5.128 1.00 97.69 95 GLU A C 1
ATOM 802 O O . GLU A 1 95 ? -10.009 5.348 -5.829 1.00 97.69 95 GLU A O 1
ATOM 80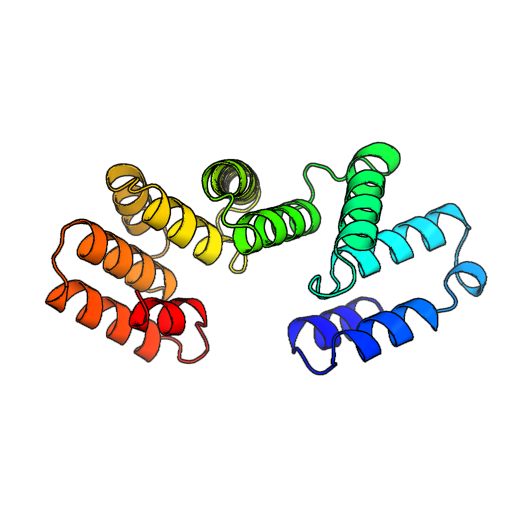7 N N . VAL A 1 96 ? -7.988 5.929 -5.032 1.00 96.38 96 VAL A N 1
ATOM 808 C CA . VAL A 1 96 ? -7.236 4.913 -5.788 1.00 96.38 96 VAL A CA 1
ATOM 809 C C . VAL A 1 96 ? -7.600 3.492 -5.352 1.00 96.38 96 VAL A C 1
ATOM 811 O O . VAL A 1 96 ? -7.848 2.635 -6.200 1.00 96.38 96 VAL A O 1
ATOM 814 N N . THR A 1 97 ? -7.665 3.230 -4.044 1.00 96.50 97 THR A N 1
ATOM 815 C CA . THR A 1 97 ? -8.027 1.902 -3.517 1.00 96.50 97 THR A CA 1
ATOM 816 C C . THR A 1 97 ? -9.472 1.534 -3.840 1.00 96.50 97 THR A C 1
ATOM 818 O O . THR A 1 97 ? -9.730 0.393 -4.202 1.00 96.50 97 THR A O 1
ATOM 821 N N . THR A 1 98 ? -10.406 2.491 -3.803 1.00 96.06 98 THR A N 1
ATOM 822 C CA . THR A 1 98 ? -11.798 2.268 -4.234 1.00 96.06 98 THR A CA 1
ATOM 823 C C . THR A 1 98 ? -11.838 1.825 -5.693 1.00 96.06 98 THR A C 1
ATOM 825 O O . THR A 1 98 ? -12.408 0.783 -6.002 1.00 96.06 98 THR A O 1
ATOM 828 N N . LYS A 1 99 ? -11.150 2.556 -6.580 1.00 96.19 99 LYS A N 1
ATOM 829 C CA . LYS A 1 99 ? -11.052 2.203 -8.001 1.00 96.19 99 LYS A CA 1
ATOM 830 C C . LYS A 1 99 ? -10.444 0.813 -8.212 1.00 96.19 99 LYS A C 1
ATOM 832 O O . LYS A 1 99 ? -10.883 0.080 -9.092 1.00 96.19 99 LYS A O 1
ATOM 837 N N . LEU A 1 100 ? -9.425 0.440 -7.436 1.00 95.19 100 LEU A N 1
ATOM 838 C CA . LEU A 1 100 ? -8.831 -0.892 -7.532 1.00 95.19 100 LEU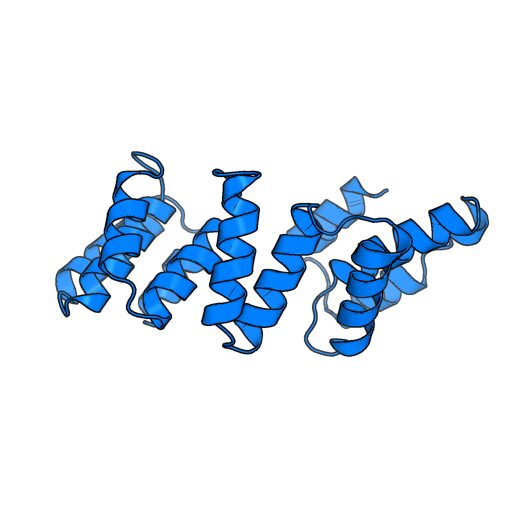 A CA 1
ATOM 839 C C . LEU A 1 100 ? -9.814 -1.980 -7.088 1.00 95.19 100 LEU A C 1
ATOM 841 O O . LEU A 1 100 ? -9.936 -2.987 -7.778 1.00 95.19 100 LEU A O 1
ATOM 845 N N . LEU A 1 101 ? -10.536 -1.778 -5.984 1.00 93.12 101 LEU A N 1
ATOM 846 C CA . LEU A 1 101 ? -11.509 -2.751 -5.477 1.00 93.12 101 LEU A CA 1
ATOM 847 C C . LEU A 1 101 ? -12.759 -2.870 -6.367 1.00 93.12 101 LEU A C 1
ATOM 849 O O . LEU A 1 101 ? -13.389 -3.922 -6.389 1.00 93.12 101 LEU A O 1
ATOM 853 N N . GLU A 1 102 ? -13.094 -1.846 -7.157 1.00 94.06 102 GLU A N 1
ATOM 854 C CA . GLU A 1 102 ? -14.096 -1.964 -8.228 1.00 94.06 102 GLU A CA 1
ATOM 855 C C . GLU A 1 102 ? -13.647 -2.919 -9.352 1.00 94.06 102 GLU A C 1
ATOM 857 O O . GLU A 1 102 ? -14.484 -3.566 -9.982 1.00 94.06 102 GLU A O 1
ATOM 862 N N . LEU A 1 103 ? -12.336 -3.016 -9.610 1.00 92.88 103 LEU A N 1
ATOM 863 C CA . LEU A 1 103 ? -11.759 -3.918 -10.616 1.00 92.88 103 LEU A CA 1
ATOM 864 C C . LEU A 1 103 ? -11.526 -5.329 -10.063 1.00 92.88 103 LEU A C 1
ATOM 866 O O . LEU A 1 103 ? -11.753 -6.315 -10.763 1.00 92.88 103 LEU A O 1
ATOM 870 N N . ASP A 1 104 ? -11.053 -5.416 -8.823 1.00 90.38 104 ASP A N 1
ATOM 871 C CA . ASP A 1 104 ? -10.754 -6.652 -8.108 1.00 90.38 104 ASP A CA 1
ATOM 872 C C . ASP A 1 104 ? -11.125 -6.495 -6.629 1.00 90.38 104 ASP A C 1
ATOM 874 O O . ASP A 1 104 ? -10.316 -6.096 -5.787 1.00 90.38 104 ASP A O 1
ATOM 878 N N . MET A 1 105 ? -12.374 -6.836 -6.312 1.00 88.94 105 MET A N 1
ATOM 879 C CA . MET A 1 105 ? -12.938 -6.685 -4.967 1.00 88.94 105 MET A CA 1
ATOM 880 C C . MET A 1 105 ? -12.254 -7.547 -3.897 1.00 88.94 105 MET A C 1
ATOM 882 O O . MET A 1 105 ? -12.474 -7.348 -2.704 1.00 88.94 105 MET A O 1
ATOM 886 N N . TYR A 1 106 ? -11.441 -8.524 -4.303 1.00 86.06 106 TYR A N 1
ATOM 887 C CA . TYR A 1 106 ? -10.797 -9.477 -3.403 1.00 86.06 106 TYR A CA 1
ATOM 888 C C . TYR A 1 106 ? -9.281 -9.292 -3.327 1.00 86.06 106 TYR A C 1
ATOM 890 O O . TYR A 1 106 ? -8.583 -10.161 -2.792 1.00 86.06 106 TYR A O 1
ATOM 898 N N . ASN A 1 107 ? -8.773 -8.152 -3.803 1.00 88.31 107 ASN A N 1
ATOM 899 C CA . ASN A 1 107 ? -7.354 -7.845 -3.805 1.00 88.31 107 ASN A CA 1
ATOM 900 C C . ASN A 1 107 ? -6.776 -7.750 -2.382 1.00 88.31 107 ASN A C 1
ATOM 902 O O . ASN A 1 107 ? -6.876 -6.723 -1.707 1.00 88.31 107 ASN A O 1
ATOM 906 N N . GLN A 1 108 ? -6.125 -8.823 -1.934 1.00 84.94 108 GLN A N 1
ATOM 907 C CA . GLN A 1 108 ? -5.653 -8.970 -0.553 1.00 84.94 108 GLN A CA 1
ATOM 908 C C . GLN A 1 108 ? -4.631 -7.912 -0.129 1.00 84.94 108 GLN A C 1
ATOM 910 O O . GLN A 1 108 ? -4.582 -7.552 1.044 1.00 84.94 108 GLN A O 1
ATOM 915 N N . ALA A 1 109 ? -3.842 -7.388 -1.068 1.00 84.69 109 ALA A N 1
ATOM 916 C CA . ALA A 1 109 ? -2.863 -6.347 -0.778 1.00 84.69 109 ALA A CA 1
ATOM 917 C C . ALA A 1 109 ? -3.516 -4.965 -0.602 1.00 84.69 109 ALA A C 1
ATOM 919 O O . ALA A 1 109 ? -3.054 -4.160 0.202 1.00 84.69 109 ALA A O 1
ATOM 920 N N . CYS A 1 110 ? -4.615 -4.691 -1.311 1.00 91.00 110 CYS A N 1
ATOM 921 C CA . CYS A 1 110 ? -5.301 -3.403 -1.253 1.00 91.00 110 CYS A CA 1
ATOM 922 C C . CYS A 1 110 ? -6.275 -3.274 -0.077 1.00 91.00 110 CYS A C 1
ATOM 924 O O . CYS A 1 110 ? -6.365 -2.203 0.527 1.00 91.00 110 CYS A O 1
ATOM 926 N N . LEU A 1 111 ? -6.992 -4.353 0.264 1.00 90.75 111 LEU A N 1
ATOM 927 C CA . LEU A 1 111 ? -8.027 -4.345 1.307 1.00 90.75 111 LEU A CA 1
ATOM 928 C C . LEU A 1 111 ? -7.555 -3.706 2.632 1.00 90.75 111 LEU A C 1
ATOM 930 O O . LEU A 1 111 ? -8.282 -2.866 3.165 1.00 90.75 111 LEU A O 1
ATOM 934 N N . PRO A 1 112 ? -6.354 -4.008 3.167 1.00 89.81 112 PRO A N 1
ATOM 935 C CA . PRO A 1 112 ? -5.888 -3.373 4.394 1.00 89.81 112 PRO A CA 1
ATOM 936 C C . PRO A 1 112 ? -5.684 -1.866 4.275 1.00 89.81 112 PRO A C 1
ATOM 938 O O . PRO A 1 112 ? -6.088 -1.120 5.166 1.00 89.81 112 PRO A O 1
ATOM 941 N N . ILE A 1 113 ? -5.084 -1.417 3.170 1.00 92.06 113 ILE A N 1
ATOM 942 C CA . ILE A 1 113 ? -4.827 0.002 2.900 1.00 92.06 113 ILE A CA 1
ATOM 943 C C . ILE A 1 113 ? -6.161 0.748 2.843 1.00 92.06 113 ILE A C 1
ATOM 945 O O . ILE A 1 113 ? -6.309 1.810 3.447 1.00 92.06 113 ILE A O 1
ATOM 949 N N . HIS A 1 114 ? -7.155 0.156 2.177 1.00 94.69 114 HIS A N 1
ATOM 950 C CA . HIS A 1 114 ? -8.499 0.709 2.079 1.00 94.69 114 HIS A CA 1
ATOM 951 C C . HIS A 1 114 ? -9.166 0.857 3.456 1.00 94.69 114 HIS A C 1
ATOM 953 O O . HIS A 1 114 ? -9.664 1.935 3.785 1.00 94.69 114 HIS A O 1
ATOM 959 N N . ILE A 1 115 ? -9.120 -0.191 4.291 1.00 93.44 115 ILE A N 1
ATOM 960 C CA . ILE A 1 115 ? -9.667 -0.176 5.659 1.00 93.44 115 ILE A CA 1
ATOM 961 C C . ILE A 1 115 ? -9.024 0.937 6.494 1.00 93.44 115 ILE A C 1
ATOM 963 O O . ILE A 1 115 ? -9.736 1.704 7.146 1.00 93.44 115 ILE A O 1
ATOM 967 N N . VAL A 1 116 ? -7.693 1.061 6.456 1.00 92.81 116 VAL A N 1
ATOM 968 C CA . VAL A 1 116 ? -6.986 2.110 7.203 1.00 92.81 116 VAL A CA 1
ATOM 969 C C . VAL A 1 116 ? -7.354 3.494 6.671 1.00 92.81 116 VAL A C 1
ATOM 971 O O . VAL A 1 116 ? -7.629 4.388 7.463 1.00 92.81 116 VAL A O 1
ATOM 974 N N . CYS A 1 117 ? -7.464 3.685 5.355 1.00 94.88 117 CYS A N 1
ATOM 975 C CA . CYS A 1 117 ? -7.899 4.970 4.803 1.00 94.88 117 CYS A CA 1
ATOM 976 C C . CYS A 1 117 ? -9.310 5.353 5.274 1.00 94.88 117 CYS A C 1
ATOM 978 O O . CYS A 1 117 ? -9.538 6.503 5.650 1.00 94.88 117 CYS A O 1
ATOM 980 N N . LEU A 1 118 ? -10.253 4.404 5.310 1.00 95.25 118 LEU A N 1
ATOM 981 C CA . LEU A 1 118 ? -11.590 4.635 5.867 1.00 95.25 118 LEU A CA 1
ATOM 982 C C . LEU A 1 118 ? -11.537 5.005 7.359 1.00 95.25 118 LEU A C 1
ATOM 984 O O . LEU A 1 118 ? -12.281 5.885 7.800 1.00 95.25 118 LEU A O 1
ATOM 988 N N . HIS A 1 119 ? -10.656 4.356 8.125 1.00 93.94 119 HIS A N 1
ATOM 989 C CA . HIS A 1 119 ? -10.416 4.666 9.533 1.00 93.94 119 HIS A CA 1
ATOM 990 C C . HIS A 1 119 ? -9.867 6.088 9.728 1.00 93.94 119 HIS A C 1
ATOM 992 O O . HIS A 1 119 ? -10.491 6.897 10.418 1.00 93.94 119 HIS A O 1
ATOM 998 N N . GLU A 1 120 ? -8.751 6.424 9.079 1.00 93.81 120 GLU A N 1
ATOM 999 C CA . GLU A 1 120 ? -8.079 7.724 9.206 1.00 93.81 120 GLU A CA 1
ATOM 1000 C C . GLU A 1 120 ? -8.981 8.891 8.787 1.00 93.81 120 GLU A C 1
ATOM 1002 O O . GLU A 1 120 ? -8.968 9.961 9.397 1.00 93.81 120 GLU A O 1
ATOM 1007 N N . LEU A 1 121 ? -9.843 8.670 7.791 1.00 95.81 121 LEU A N 1
ATOM 1008 C CA . LEU A 1 121 ? -10.822 9.656 7.327 1.00 95.81 121 LEU A CA 1
ATOM 1009 C C . LEU A 1 121 ? -12.114 9.684 8.158 1.00 95.81 121 LEU A C 1
ATOM 1011 O O . LEU A 1 121 ? -13.021 10.456 7.847 1.00 95.81 121 LEU A O 1
ATOM 1015 N N . ARG A 1 122 ? -12.213 8.873 9.221 1.00 94.81 122 ARG A N 1
ATOM 1016 C CA . ARG A 1 122 ? -13.387 8.759 10.108 1.00 94.81 122 ARG A CA 1
ATOM 1017 C C . ARG A 1 122 ? -14.682 8.397 9.361 1.00 94.81 122 ARG A C 1
ATOM 1019 O O . ARG A 1 122 ? -15.784 8.749 9.791 1.00 94.81 122 ARG A O 1
ATOM 1026 N N . GLU A 1 123 ? -14.576 7.637 8.274 1.00 94.56 123 GLU A N 1
ATOM 1027 C CA . GLU A 1 123 ? -15.683 7.224 7.400 1.00 94.56 123 GLU A CA 1
ATOM 1028 C C . GLU A 1 123 ? -16.464 6.030 7.985 1.00 94.56 123 GLU A C 1
ATOM 1030 O O . GLU A 1 123 ? -16.630 4.980 7.362 1.00 94.56 123 GLU A O 1
ATOM 1035 N N . LYS A 1 124 ? -16.973 6.185 9.215 1.00 93.06 124 LYS A N 1
ATOM 1036 C CA . LYS A 1 124 ? -17.574 5.105 10.022 1.00 93.06 124 LYS A CA 1
ATOM 1037 C C . LYS A 1 124 ? -18.669 4.305 9.308 1.00 93.06 124 LYS A C 1
ATOM 1039 O O . LYS A 1 124 ? -18.748 3.094 9.477 1.00 93.06 124 LYS A O 1
ATOM 1044 N N . ASN A 1 125 ? -19.509 4.971 8.510 1.00 92.25 125 ASN A N 1
ATOM 1045 C CA . ASN A 1 125 ? -20.621 4.321 7.814 1.00 92.25 125 ASN A CA 1
ATOM 1046 C C . ASN A 1 125 ? -20.111 3.425 6.682 1.00 92.25 125 ASN A C 1
ATOM 1048 O O . ASN A 1 125 ? -20.587 2.304 6.530 1.00 92.25 125 ASN A O 1
ATOM 1052 N N . LYS A 1 126 ? -19.125 3.912 5.918 1.00 92.75 126 LYS A N 1
ATOM 1053 C CA . LYS A 1 126 ? -18.491 3.144 4.842 1.00 92.75 126 LYS A CA 1
ATOM 1054 C C . LYS A 1 126 ? -17.699 1.977 5.417 1.00 92.75 126 LYS A C 1
ATOM 1056 O O . LYS A 1 126 ? -17.820 0.875 4.911 1.00 92.75 126 LYS A O 1
ATOM 1061 N N . LEU A 1 127 ? -16.967 2.197 6.511 1.00 91.50 127 LEU A N 1
ATOM 1062 C CA . LEU A 1 127 ? -16.203 1.148 7.186 1.00 91.50 127 LEU A CA 1
ATOM 1063 C C . LEU A 1 127 ? -17.099 0.033 7.744 1.00 91.50 127 LEU A C 1
ATOM 1065 O O . LEU A 1 127 ? -16.766 -1.143 7.619 1.00 91.50 127 LEU A O 1
ATOM 1069 N N . LEU A 1 128 ? -18.247 0.393 8.326 1.00 89.06 128 LEU A N 1
ATOM 1070 C CA . LEU A 1 128 ? -19.229 -0.579 8.802 1.00 89.06 128 LEU A CA 1
ATOM 1071 C C . LEU A 1 128 ? -19.816 -1.393 7.645 1.00 89.06 128 LEU A C 1
ATOM 1073 O O . LEU A 1 128 ? -19.868 -2.617 7.724 1.00 89.06 128 LEU A O 1
ATOM 1077 N N . LEU A 1 129 ? -20.240 -0.717 6.573 1.00 90.38 129 LEU A N 1
ATOM 1078 C CA . LEU A 1 129 ? -20.773 -1.381 5.386 1.00 90.38 129 LEU A CA 1
ATOM 1079 C C . LEU A 1 129 ? -19.735 -2.335 4.786 1.00 90.38 129 LEU A C 1
ATOM 1081 O O . LEU A 1 129 ? -20.025 -3.507 4.574 1.00 90.38 129 LEU A O 1
ATOM 1085 N N . PHE A 1 130 ? -18.503 -1.855 4.629 1.00 88.75 130 PHE A N 1
ATOM 1086 C CA . PHE A 1 130 ? -17.384 -2.628 4.112 1.00 88.75 130 PHE A CA 1
ATOM 1087 C C . PHE A 1 130 ? -17.124 -3.893 4.941 1.00 88.75 130 PHE A C 1
ATOM 1089 O O . PHE A 1 130 ? -17.022 -4.980 4.376 1.00 88.75 130 PHE A O 1
ATOM 1096 N N . ALA A 1 131 ? -17.106 -3.770 6.274 1.00 85.00 131 ALA A N 1
ATOM 1097 C CA . ALA A 1 131 ? -16.936 -4.895 7.194 1.00 85.00 131 ALA A CA 1
ATOM 1098 C C . ALA A 1 131 ? -18.063 -5.939 7.100 1.00 85.00 131 ALA A C 1
ATOM 1100 O O . ALA A 1 131 ? -17.836 -7.110 7.388 1.00 85.00 131 ALA A O 1
ATOM 1101 N N . HIS A 1 132 ? -19.279 -5.525 6.737 1.00 82.12 132 HIS A N 1
ATOM 1102 C CA . HIS A 1 132 ? -20.416 -6.431 6.570 1.00 82.12 132 HIS A CA 1
ATOM 1103 C C . HIS A 1 132 ? -20.470 -7.084 5.187 1.00 82.12 132 HIS A C 1
ATOM 1105 O O . HIS A 1 132 ? -20.904 -8.229 5.076 1.00 82.12 132 HIS A O 1
ATOM 1111 N N . GLU A 1 133 ? -20.066 -6.363 4.144 1.00 81.44 133 GLU A N 1
ATOM 1112 C CA . GLU A 1 133 ? -20.115 -6.835 2.758 1.00 81.44 133 GLU A CA 1
ATOM 1113 C C . GLU A 1 133 ? -18.952 -7.773 2.412 1.00 81.44 133 GLU A C 1
ATOM 1115 O O . GLU A 1 133 ? -19.109 -8.661 1.572 1.00 81.44 133 GLU A O 1
ATOM 1120 N N . HIS A 1 134 ? -17.796 -7.610 3.062 1.00 69.00 134 HIS A N 1
ATOM 1121 C CA . HIS A 1 134 ? -16.580 -8.342 2.718 1.00 69.00 134 HIS A CA 1
ATOM 1122 C C . HIS A 1 134 ? -16.304 -9.501 3.685 1.00 69.00 134 HIS A C 1
ATOM 1124 O O . HIS A 1 134 ? -16.210 -9.330 4.896 1.00 69.00 134 HIS A O 1
ATOM 1130 N N . PHE A 1 135 ? -16.154 -10.688 3.089 1.00 64.88 135 PHE A N 1
ATOM 1131 C CA . PHE A 1 135 ? -15.734 -11.977 3.650 1.00 64.88 135 PHE A CA 1
ATOM 1132 C C . PHE A 1 135 ? -16.278 -12.353 5.037 1.00 64.88 135 PHE A C 1
ATOM 1134 O O . PHE A 1 135 ? -15.798 -11.922 6.084 1.00 64.88 135 PHE A O 1
ATOM 1141 N N . VAL A 1 136 ? -17.196 -13.311 5.067 1.00 64.69 136 VAL A N 1
ATOM 1142 C CA . VAL A 1 136 ? -17.475 -14.058 6.297 1.00 64.69 136 VAL A CA 1
ATOM 1143 C C . VAL A 1 136 ? -16.227 -14.894 6.633 1.00 64.69 136 VAL A C 1
ATOM 1145 O O . VAL A 1 136 ? -15.696 -15.568 5.758 1.00 64.69 136 VAL A O 1
ATOM 1148 N N . GLU A 1 137 ? -15.742 -14.821 7.878 1.00 70.94 137 GLU A N 1
ATOM 1149 C CA . GLU A 1 137 ? -14.591 -15.599 8.388 1.00 70.94 137 GLU A CA 1
ATOM 1150 C C . GLU A 1 137 ? -13.199 -15.274 7.798 1.00 70.94 137 GLU A C 1
ATOM 1152 O O . GLU A 1 137 ? -12.319 -16.130 7.781 1.00 70.94 137 GLU A O 1
ATOM 1157 N N . HIS A 1 138 ? -12.933 -14.023 7.410 1.00 81.56 138 HIS A N 1
ATOM 1158 C CA . HIS A 1 138 ? -11.575 -13.583 7.051 1.00 81.56 138 HIS A CA 1
ATOM 1159 C C . HIS A 1 138 ? -10.929 -12.714 8.152 1.00 81.56 138 HIS A C 1
ATOM 1161 O O . HIS A 1 138 ? -11.631 -11.916 8.784 1.00 81.56 138 HIS A O 1
ATOM 1167 N N . PRO A 1 139 ? -9.600 -12.792 8.387 1.00 83.69 139 PRO A N 1
ATOM 1168 C CA . PRO A 1 139 ? -8.904 -11.922 9.342 1.00 83.69 139 PRO A CA 1
ATOM 1169 C C . PRO A 1 139 ? -9.158 -10.427 9.101 1.00 83.69 139 PRO A C 1
ATOM 1171 O O . PRO A 1 139 ? -9.384 -9.675 10.048 1.00 83.69 139 PRO A O 1
ATOM 1174 N N . LEU A 1 140 ? -9.193 -10.001 7.831 1.00 84.75 140 LEU A N 1
ATOM 1175 C CA . LEU A 1 140 ? -9.435 -8.598 7.458 1.00 84.75 140 LEU A CA 1
ATOM 1176 C C . LEU A 1 140 ? -10.835 -8.100 7.828 1.00 84.75 140 LEU A C 1
ATOM 1178 O O . LEU A 1 140 ? -11.002 -6.918 8.114 1.00 84.75 140 LEU A O 1
ATOM 1182 N N . THR A 1 141 ? -11.823 -8.987 7.894 1.00 86.44 141 THR A N 1
ATOM 1183 C CA . THR A 1 141 ? -13.176 -8.644 8.343 1.00 86.44 141 THR A CA 1
ATOM 1184 C C . THR A 1 141 ? -13.155 -8.253 9.811 1.00 86.44 141 THR A C 1
ATOM 1186 O O . THR A 1 141 ? -13.651 -7.193 10.186 1.00 86.44 141 THR A O 1
ATOM 1189 N N . TRP A 1 142 ? -12.501 -9.058 10.652 1.00 88.56 142 TRP A N 1
ATOM 1190 C CA . TRP A 1 142 ? -12.346 -8.751 12.075 1.00 88.56 142 TRP A CA 1
ATOM 1191 C C . TRP A 1 142 ? -11.462 -7.531 12.312 1.00 88.56 142 TRP A C 1
ATOM 1193 O O . TRP A 1 142 ? -11.752 -6.747 13.212 1.00 88.56 142 TRP A O 1
ATOM 1203 N N . PHE A 1 143 ? -10.442 -7.323 11.478 1.00 89.19 143 PHE A N 1
ATOM 1204 C CA . PHE A 1 143 ? -9.662 -6.089 11.485 1.00 89.19 143 PHE A CA 1
ATOM 1205 C C . PHE A 1 143 ? -10.541 -4.866 11.177 1.00 89.19 143 PHE A C 1
ATOM 1207 O O . PHE A 1 143 ? -10.554 -3.920 11.958 1.00 89.19 143 PHE A O 1
ATOM 1214 N N . SER A 1 144 ? -11.362 -4.918 10.123 1.00 90.00 144 SER A N 1
ATOM 1215 C CA . SER A 1 144 ? -12.295 -3.841 9.759 1.00 90.00 144 SER A CA 1
ATOM 1216 C C . SER A 1 144 ? -13.316 -3.551 10.865 1.00 90.00 144 SER A C 1
ATOM 1218 O O . SER A 1 144 ? -13.564 -2.390 11.195 1.00 90.00 144 SER A O 1
ATOM 1220 N N . VAL A 1 145 ? -13.882 -4.595 11.485 1.00 90.44 145 VAL A N 1
ATOM 1221 C CA . VAL A 1 145 ? -14.780 -4.459 12.646 1.00 90.44 145 VAL A CA 1
ATOM 1222 C C . VAL A 1 145 ? -14.040 -3.841 13.835 1.00 90.44 145 VAL A C 1
ATOM 1224 O O . VAL A 1 145 ? -14.592 -2.973 14.511 1.00 90.44 145 VAL A O 1
ATOM 1227 N N . GLY A 1 146 ? -12.793 -4.241 14.088 1.00 90.88 146 GLY A N 1
ATOM 1228 C CA . GLY A 1 146 ? -11.946 -3.651 15.123 1.00 90.88 146 GLY A CA 1
ATOM 1229 C C . GLY A 1 146 ? -11.717 -2.155 14.897 1.00 90.88 146 GLY A C 1
ATOM 1230 O O . GLY A 1 146 ? -11.990 -1.362 15.797 1.00 90.88 146 GLY A O 1
ATOM 1231 N N . CYS A 1 147 ? -11.337 -1.756 13.678 1.00 90.94 147 CYS A N 1
ATOM 1232 C CA . CYS A 1 147 ? -11.184 -0.351 13.291 1.00 90.94 147 CYS A CA 1
ATOM 1233 C C . CYS A 1 147 ? -12.489 0.435 13.477 1.00 90.94 147 CYS A C 1
ATOM 1235 O O . CYS A 1 147 ? -12.468 1.547 13.996 1.00 90.94 147 CYS A O 1
ATOM 1237 N N . TYR A 1 148 ? -13.640 -0.142 13.119 1.00 92.69 148 TYR A N 1
ATOM 1238 C CA . TYR A 1 148 ? -14.939 0.490 13.360 1.00 92.69 148 TYR A CA 1
ATOM 1239 C C . TYR A 1 148 ? -15.212 0.709 14.854 1.00 92.69 148 TYR A C 1
ATOM 1241 O O . TYR A 1 148 ? -15.599 1.809 15.244 1.00 92.69 148 TYR A O 1
ATOM 1249 N N . ASN A 1 149 ? -14.992 -0.309 15.692 1.00 90.88 149 ASN A N 1
ATOM 1250 C CA . ASN A 1 149 ? -15.202 -0.207 17.140 1.00 90.88 149 ASN A CA 1
ATOM 1251 C C . ASN A 1 149 ? -14.273 0.835 17.771 1.00 90.88 149 ASN A C 1
ATOM 1253 O O . ASN A 1 149 ? -14.691 1.581 18.655 1.00 90.88 149 ASN A O 1
ATOM 1257 N N . PHE A 1 150 ? -13.042 0.933 17.274 1.00 91.06 150 PHE A N 1
ATOM 1258 C CA . PHE A 1 150 ? -12.094 1.954 17.697 1.00 91.06 150 PHE A CA 1
ATOM 1259 C C . PHE A 1 150 ? -12.576 3.370 17.342 1.00 91.06 150 PHE A C 1
ATOM 1261 O O . PHE A 1 150 ? -12.521 4.272 18.173 1.00 91.06 150 PHE A O 1
ATOM 1268 N N . LEU A 1 151 ? -13.154 3.568 16.149 1.00 91.50 151 LEU A N 1
ATOM 1269 C CA . LEU A 1 151 ? -13.732 4.859 15.745 1.00 91.50 151 LEU A CA 1
ATOM 1270 C C . LEU A 1 151 ? -14.896 5.335 16.620 1.00 91.50 151 LEU A C 1
ATOM 1272 O O . LEU A 1 151 ? -15.163 6.536 16.652 1.00 91.50 151 LEU A O 1
ATOM 1276 N N . ILE A 1 152 ? -15.621 4.414 17.257 1.00 92.94 152 ILE A N 1
ATOM 1277 C CA . ILE A 1 152 ? -16.757 4.720 18.139 1.00 92.94 152 ILE A CA 1
ATOM 1278 C C . ILE A 1 152 ? -16.382 4.638 19.627 1.00 92.94 152 ILE A C 1
ATOM 1280 O O . ILE A 1 152 ? -17.265 4.490 20.472 1.00 92.94 152 ILE A O 1
ATOM 1284 N N . ASP A 1 153 ? -15.083 4.710 19.933 1.00 91.38 153 ASP A N 1
ATOM 1285 C CA . ASP A 1 153 ? -14.504 4.698 21.282 1.00 91.38 153 ASP A CA 1
ATOM 1286 C C . ASP A 1 153 ? -14.788 3.413 22.093 1.00 91.38 153 ASP A C 1
ATOM 1288 O O . ASP A 1 153 ? -14.663 3.383 23.320 1.00 91.38 153 ASP A O 1
ATOM 1292 N N . GLN A 1 154 ? -15.126 2.304 21.424 1.00 91.81 154 GLN A N 1
ATOM 1293 C CA . GLN A 1 154 ? -15.310 0.983 22.039 1.00 91.81 154 GLN A CA 1
ATOM 1294 C C . GLN A 1 154 ? -13.991 0.202 22.086 1.00 91.81 154 GLN A C 1
ATOM 1296 O O . GLN A 1 154 ? -13.853 -0.891 21.535 1.00 91.81 154 GLN A O 1
ATOM 1301 N N . ASN A 1 155 ? -13.003 0.771 22.776 1.00 89.94 155 ASN A N 1
ATOM 1302 C CA . ASN A 1 155 ? -11.614 0.299 22.747 1.00 89.94 155 ASN A CA 1
ATOM 1303 C C . ASN A 1 155 ? -11.426 -1.142 23.254 1.00 89.94 155 ASN A C 1
ATOM 1305 O O . ASN A 1 155 ? -10.567 -1.867 22.752 1.00 89.94 155 ASN A O 1
ATOM 1309 N N . ASP A 1 156 ? -12.220 -1.581 24.234 1.00 90.88 156 ASP A N 1
ATOM 1310 C CA . ASP A 1 156 ? -12.157 -2.960 24.736 1.00 90.88 156 ASP A CA 1
ATOM 1311 C C . ASP A 1 156 ? -12.644 -3.979 23.701 1.00 90.88 156 ASP A C 1
ATOM 1313 O O . ASP A 1 156 ? -12.021 -5.029 23.531 1.00 90.88 156 ASP A O 1
ATOM 1317 N N . GLU A 1 157 ? -13.714 -3.659 22.972 1.00 90.19 157 GLU A N 1
ATOM 1318 C CA . GLU A 1 157 ? -14.218 -4.506 21.887 1.00 90.19 157 GLU A CA 1
ATOM 1319 C C . GLU A 1 157 ? -13.285 -4.468 20.676 1.00 90.19 157 GLU A C 1
ATOM 1321 O O . GLU A 1 157 ? -12.953 -5.519 20.128 1.00 90.19 157 GLU A O 1
ATOM 1326 N N . ALA A 1 158 ? -12.758 -3.293 20.317 1.00 89.75 158 ALA A N 1
ATOM 1327 C CA . ALA A 1 158 ? -11.763 -3.160 19.255 1.00 89.75 158 ALA A CA 1
ATOM 1328 C C . ALA A 1 158 ? -10.564 -4.099 19.480 1.00 89.75 158 ALA A C 1
ATOM 1330 O O . ALA A 1 158 ? -10.232 -4.906 18.610 1.00 89.75 158 ALA A O 1
ATOM 1331 N N . ARG A 1 159 ? -9.985 -4.093 20.692 1.00 88.00 159 ARG A N 1
ATOM 1332 C CA . ARG A 1 159 ? -8.877 -4.990 21.070 1.00 88.00 159 ARG A CA 1
ATOM 1333 C C . ARG A 1 159 ? -9.229 -6.471 20.942 1.00 88.00 159 ARG A C 1
ATOM 1335 O O . ARG A 1 159 ? -8.389 -7.264 20.506 1.00 88.00 159 ARG A O 1
ATOM 1342 N N . ARG A 1 160 ? -10.453 -6.867 21.305 1.00 90.44 160 ARG A N 1
ATOM 1343 C CA . ARG A 1 160 ? -10.925 -8.254 21.149 1.00 90.44 160 ARG A CA 1
ATOM 1344 C C . ARG A 1 160 ? -10.978 -8.656 19.679 1.00 90.44 160 ARG A C 1
ATOM 1346 O O . ARG A 1 160 ? -10.520 -9.746 19.339 1.00 90.44 160 ARG A O 1
ATOM 1353 N N . TYR A 1 161 ? -11.477 -7.780 18.810 1.00 89.06 161 TYR A N 1
ATOM 1354 C CA . TYR A 1 161 ? -11.550 -8.051 17.374 1.00 89.06 161 TYR A CA 1
ATOM 1355 C C . TYR A 1 161 ? -10.178 -8.062 16.696 1.00 89.06 161 TYR A C 1
ATOM 1357 O O . TYR A 1 161 ? -9.927 -8.957 15.891 1.00 89.06 161 TYR A O 1
ATOM 1365 N N . PHE A 1 162 ? -9.256 -7.173 17.077 1.00 88.12 162 PHE A N 1
ATOM 1366 C CA . PHE A 1 162 ? -7.868 -7.231 16.603 1.00 88.12 162 PHE A CA 1
ATOM 1367 C C . PHE A 1 162 ? -7.171 -8.522 17.037 1.00 88.12 162 PHE A C 1
ATOM 1369 O O . PHE A 1 162 ? -6.543 -9.192 16.220 1.00 88.12 162 PHE A O 1
ATOM 1376 N N . THR A 1 163 ? -7.369 -8.940 18.292 1.00 86.25 163 THR A N 1
ATOM 1377 C CA . THR A 1 163 ? -6.865 -10.232 18.781 1.00 86.25 163 THR A CA 1
ATOM 1378 C C . THR A 1 163 ? -7.441 -11.385 17.967 1.00 86.25 163 THR A C 1
ATOM 1380 O O . THR A 1 163 ? -6.701 -12.27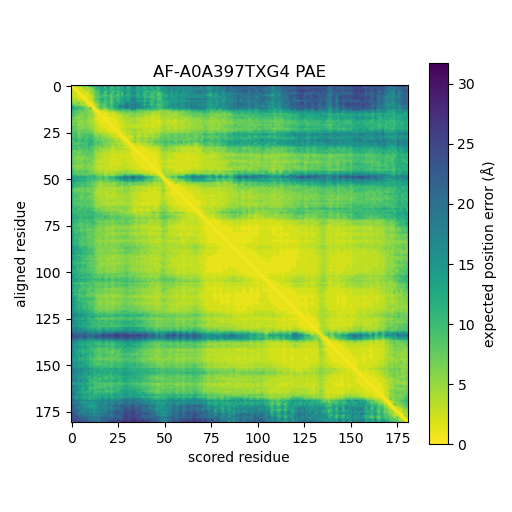1 17.554 1.00 86.25 163 THR A O 1
ATOM 1383 N N . LYS A 1 164 ? -8.745 -11.358 17.672 1.00 87.19 164 LYS A N 1
ATOM 1384 C CA . LYS A 1 164 ? -9.391 -12.384 16.852 1.00 87.19 164 LYS A CA 1
ATOM 1385 C C . LYS A 1 164 ? -8.816 -12.436 15.434 1.00 87.19 164 LYS A C 1
ATOM 1387 O O . LYS A 1 164 ? -8.489 -13.524 14.967 1.00 87.19 164 LYS A O 1
ATOM 1392 N N . ALA A 1 165 ? -8.641 -11.286 14.782 1.00 85.69 165 ALA A N 1
ATOM 1393 C CA . ALA A 1 165 ? -8.001 -11.194 13.469 1.00 85.69 165 ALA A CA 1
ATOM 1394 C C . ALA A 1 165 ? -6.597 -11.820 13.494 1.00 85.69 165 ALA A C 1
ATOM 1396 O O . ALA A 1 165 ? -6.285 -12.675 12.670 1.00 85.69 165 ALA A O 1
ATOM 1397 N N . PHE A 1 166 ? -5.799 -11.464 14.502 1.00 82.81 166 PHE A N 1
ATOM 1398 C CA . PHE A 1 166 ? -4.442 -11.972 14.680 1.00 82.81 166 PHE A CA 1
ATOM 1399 C C . PHE A 1 166 ? -4.389 -13.486 14.945 1.00 82.81 166 PHE A C 1
ATOM 1401 O O . PHE A 1 166 ? -3.539 -14.182 14.401 1.00 82.81 166 PHE A O 1
ATOM 1408 N N . THR A 1 167 ? -5.310 -14.031 15.747 1.00 84.75 167 THR A N 1
ATOM 1409 C CA . THR A 1 167 ? -5.367 -15.484 15.997 1.00 84.75 167 THR A CA 1
ATOM 1410 C C . THR A 1 167 ? -5.770 -16.294 14.770 1.00 84.75 167 THR A C 1
ATOM 1412 O O . THR A 1 167 ? -5.454 -17.478 14.702 1.00 84.75 167 THR A O 1
ATOM 1415 N N . MET A 1 168 ? -6.487 -15.680 13.825 1.00 83.62 168 MET A N 1
ATOM 1416 C CA . MET A 1 168 ? -6.879 -16.338 12.580 1.00 83.62 168 MET A CA 1
ATOM 1417 C C . MET A 1 168 ? -5.727 -16.369 11.580 1.00 83.62 168 MET A C 1
ATOM 1419 O O . MET A 1 168 ? -5.538 -17.381 10.912 1.00 83.62 168 MET A O 1
ATOM 1423 N N . ASP A 1 169 ? -4.950 -15.289 11.502 1.00 75.81 169 ASP A N 1
ATOM 1424 C CA . ASP A 1 169 ? -3.725 -15.244 10.713 1.00 75.81 169 ASP A CA 1
ATOM 1425 C C . ASP A 1 169 ? -2.660 -14.378 11.392 1.00 75.81 169 ASP A C 1
ATOM 1427 O O . ASP A 1 169 ? -2.749 -13.147 11.439 1.00 75.81 169 ASP A O 1
ATOM 1431 N N . SER A 1 170 ? -1.610 -15.038 11.880 1.00 65.00 170 SER A N 1
ATOM 1432 C CA . SER A 1 170 ? -0.477 -14.390 12.538 1.00 65.00 170 SER A CA 1
ATOM 1433 C C . SER A 1 170 ? 0.410 -13.585 11.582 1.00 65.00 170 SER A C 1
ATOM 1435 O O . SER A 1 170 ? 1.206 -12.768 12.049 1.00 65.00 170 SER A O 1
ATOM 1437 N N . HIS A 1 171 ? 0.291 -13.811 10.267 1.00 64.00 171 HIS A N 1
ATOM 1438 C CA . HIS A 1 171 ? 1.017 -13.094 9.213 1.00 64.00 171 HIS A CA 1
ATOM 1439 C C . HIS A 1 171 ? 0.230 -11.900 8.660 1.00 64.00 171 HIS A C 1
ATOM 1441 O O . HIS A 1 171 ? 0.748 -11.161 7.822 1.00 64.00 171 HIS A O 1
ATOM 1447 N N . CYS A 1 172 ? -0.987 -11.654 9.155 1.00 61.00 172 CYS A N 1
ATOM 1448 C CA . CYS A 1 172 ? -1.761 -10.467 8.824 1.00 61.00 172 CYS A CA 1
ATOM 1449 C C . CYS A 1 172 ? -1.094 -9.223 9.444 1.00 61.00 172 CYS A C 1
ATOM 1451 O O . CYS A 1 172 ? -1.437 -8.780 10.542 1.00 61.00 172 CYS A O 1
ATOM 1453 N N . GLY A 1 173 ? -0.119 -8.646 8.734 1.00 63.03 173 GLY A N 1
ATOM 1454 C CA . GLY A 1 173 ? 0.566 -7.402 9.110 1.00 63.03 173 GLY A CA 1
ATOM 1455 C C . GLY A 1 173 ? -0.373 -6.249 9.518 1.00 63.03 173 GLY A C 1
ATOM 1456 O O . GLY A 1 173 ? -0.092 -5.572 10.507 1.00 63.03 173 GLY A O 1
ATOM 1457 N N . PRO A 1 174 ? -1.530 -6.051 8.859 1.00 60.50 174 PRO A N 1
ATOM 1458 C CA . PRO A 1 174 ? -2.524 -5.062 9.281 1.00 60.50 174 PRO A CA 1
ATOM 1459 C C . PRO A 1 174 ? -3.099 -5.309 10.684 1.00 60.50 174 PRO A C 1
ATOM 1461 O O . PRO A 1 174 ? -3.288 -4.360 11.440 1.00 60.50 174 PRO A O 1
ATOM 1464 N N . ALA A 1 175 ? -3.315 -6.571 11.078 1.00 55.91 175 ALA A N 1
ATOM 1465 C CA . ALA A 1 175 ? -3.791 -6.908 12.421 1.00 55.91 175 ALA A CA 1
ATOM 1466 C C . ALA A 1 175 ? -2.748 -6.577 13.507 1.00 55.91 175 ALA A C 1
ATOM 1468 O O . ALA A 1 175 ? -3.129 -6.170 14.601 1.00 55.91 175 ALA A O 1
ATOM 1469 N N . TRP A 1 176 ? -1.447 -6.675 13.195 1.00 53.12 176 TRP A N 1
ATOM 1470 C CA . TRP A 1 176 ? -0.368 -6.190 14.069 1.00 53.12 176 TRP A CA 1
ATOM 1471 C C . TRP A 1 176 ? -0.389 -4.669 14.230 1.00 53.12 176 TRP A C 1
ATOM 1473 O O . TRP A 1 176 ? -0.292 -4.172 15.351 1.00 53.12 176 TRP A O 1
ATOM 1483 N N . LEU A 1 177 ? -0.539 -3.933 13.124 1.00 56.81 177 LEU A N 1
ATOM 1484 C CA . LEU A 1 177 ? -0.623 -2.470 13.145 1.00 56.81 177 LEU A CA 1
ATOM 1485 C C . LEU A 1 177 ? -1.863 -1.978 13.908 1.00 56.81 177 LEU A C 1
ATOM 1487 O O . LEU A 1 177 ? -1.788 -0.956 14.583 1.00 56.81 177 LEU A O 1
ATOM 1491 N N . GLY A 1 178 ? -2.959 -2.745 13.891 1.00 56.81 178 GLY A N 1
ATOM 1492 C CA . GLY A 1 178 ? -4.163 -2.474 14.681 1.00 56.81 178 GLY A CA 1
ATOM 1493 C C . GLY A 1 178 ? -3.956 -2.449 16.201 1.00 56.81 178 GLY A C 1
ATOM 1494 O O . GLY A 1 178 ? -4.735 -1.810 16.895 1.00 56.81 178 GLY A O 1
ATOM 1495 N N . PHE A 1 179 ? -2.903 -3.079 16.738 1.00 52.53 179 PHE A N 1
ATOM 1496 C CA . PHE A 1 179 ? -2.550 -2.948 18.161 1.00 52.53 179 PHE A CA 1
ATOM 1497 C C . PHE A 1 179 ? -1.838 -1.627 18.499 1.00 52.53 179 PHE A C 1
ATOM 1499 O O . PHE A 1 179 ? -1.710 -1.301 19.679 1.00 52.53 179 PHE A O 1
ATOM 1506 N N . GLY A 1 180 ? -1.336 -0.907 17.490 1.00 48.53 180 GLY A N 1
ATOM 1507 C CA . GLY A 1 180 ? -0.691 0.401 17.634 1.00 48.53 180 GLY A CA 1
ATOM 1508 C C . GLY A 1 180 ? -1.612 1.599 17.370 1.00 48.53 180 GLY A C 1
ATOM 1509 O O . GLY A 1 180 ? -1.169 2.726 17.591 1.00 48.53 180 GLY A O 1
ATOM 1510 N N . LEU A 1 181 ? -2.843 1.353 16.899 1.00 53.69 181 LEU A N 1
ATOM 1511 C CA . LEU A 1 181 ? -3.942 2.325 16.826 1.00 53.69 181 LEU A CA 1
ATOM 1512 C C . LEU A 1 181 ? -4.552 2.522 18.221 1.00 53.69 181 LEU A C 1
ATOM 1514 O O . LEU A 1 181 ? -4.692 3.700 18.617 1.00 53.69 181 LEU A O 1
#

Radius of gyration: 18.22 Å; Cα contacts (8 Å, |Δi|>4): 202; chains: 1; bounding box: 43×28×53 Å

Secondary structure (DSSP, 8-state):
-HHHHHHHHHTT-S-HHHHHHHHHH--HHHHS-HHHHHHHHHHHHHHS--SS-HHHHHHHHHHHHHTS--TT-HHHHHHHHHHHHHTT-HHHHHHHHHHHHHH-TT-TTHHHHHHHHHHHTT-HHHHHHHHHHS-TT-HHHHHHHHHHHHHTT-HHHHHHHHHHHHHH-TT-HHHHHTT--

pLDDT: mean 83.11, std 12.0, range [48.53, 97.69]

Mean predicted aligned error: 7.75 Å

InterPro domains:
  IPR011990 Tetratricopeptide-like helical domain superfamily [G3DSA:1.25.40.10] (1-181)
  IPR011990 Tetratricopeptide-like helical domain superfamily [SSF48452] (72-180)

Solvent-accessible surface area (backbone atoms only — not comparable to full-atom values): 9826 Å² total; per-residue (Å²): 108,68,66,62,48,50,54,43,61,73,66,61,76,57,55,62,66,54,52,52,53,49,61,70,65,54,64,42,72,84,77,42,57,68,69,58,24,50,51,52,52,29,54,54,48,38,71,51,73,50,91,90,44,49,65,63,30,50,50,25,41,51,45,40,30,68,78,68,64,36,71,81,36,61,70,55,36,46,44,50,24,52,52,27,47,78,69,67,38,36,71,63,19,36,55,39,36,50,57,40,35,74,77,41,78,75,44,74,82,47,52,54,58,37,48,51,24,32,50,79,69,65,37,58,71,60,36,48,50,49,32,70,74,41,58,91,95,40,41,66,24,32,32,31,46,13,49,42,29,44,76,72,72,36,54,73,59,13,51,52,26,24,49,52,12,29,75,72,35,82,79,45,61,64,31,60,53,56,77,76,109

Organism: NCBI:txid44941

Sequence (181 aa):
MFEAFNELVINHMMTSKEEWDFVNSLKFDEQLEYEEAYFIKMNYISMLKKYEHVIESQEARSELENKFRLSNNAGILLSHADELYTQCRFKECLEVTTKLLELDMYNQACLPIHIVCLHELREKNKLLLFAHEHFVEHPLTWFSVGCYNFLIDQNDEARRYFTKAFTMDSHCGPAWLGFGL

Foldseek 3Di:
DVVVVVVCLVVVVDDLVRLVVVLVPDPLVVPDDPVVSLLVSLVSLLSGDCPPPVPSNVVSLVCCCPVVVCLLPLSSLLSVLVVCVVVVVLVVSLVSLVSSCVVPVVPPSSLLSNLVSCLVVLVLVVLVVNLVVDDDPALSSLQSVLSNCVSVVVNVSSVVSLVVSCVSPVPPPSSVVSVVD

Nearest PDB structures (foldseek):
  2xpi-assembly1_D  TM=8.917E-01  e=5.851E-10  Schizosaccharomyces pombe
  2xpi-assembly1_A  TM=8.386E-01  e=6.769E-10  Schizosaccharomyces pombe
  8a5y-assembly1_K  TM=8.652E-01  e=7.320E-09  Saccharomyces cerevisiae
  8a61-assembly1_J  TM=8.729E-01  e=2.132E-08  Saccharomyces cerevisiae
  2ho1-assembly1_A  TM=6.279E-01  e=1.867E-01  Pseudomonas aeruginosa PAO1